Protein AF-A0A3B9FGE7-F1 (afdb_monomer)

Solvent-accessible surface area (backbone atoms only — not comparable to full-atom values): 11674 Å² total; per-residue (Å²): 132,83,57,72,72,81,61,50,63,87,68,82,35,48,79,39,71,56,46,48,34,24,81,49,20,36,53,52,44,25,17,34,20,48,25,34,35,32,38,52,44,72,65,43,44,22,53,40,30,53,60,41,53,86,89,55,48,76,44,82,42,51,53,24,30,76,46,88,52,50,73,89,33,44,78,41,37,34,35,32,38,56,80,54,32,46,57,72,50,68,58,93,41,35,37,40,34,20,14,23,21,36,24,41,55,52,21,54,50,29,22,75,71,22,25,28,85,44,44,46,31,56,66,43,78,39,8,43,33,45,29,58,59,30,21,38,65,41,94,93,47,38,39,59,81,30,40,61,34,40,33,27,27,37,66,63,27,45,83,44,73,41,35,36,77,78,22,55,52,42,92,70,29,43,65,52,62,88,61,52,47,58,52,32,37,31,33,52,40,38,82,44,57,40,66,61,39,49,50,56,35,50,52,43,49,50,53,47,56,77,75,42,86,74,100,62,66,50,40,71,78,92,66,81,83,132

Mean predicted aligned error: 3.3 Å

Nearest PDB structures (foldseek):
  1hsk-assembly1_A  TM=9.282E-01  e=1.459E-22  Staphylococcus aureus
  3tx1-assembly1_A  TM=9.219E-01  e=1.862E-22  Listeria monocytogenes
  4pyt-assembly1_A  TM=9.170E-01  e=4.440E-21  unidentified
  5jzx-assembly1_C  TM=8.650E-01  e=7.344E-16  Mycobacterium tuberculosis H37Rv
  5jzx-assembly2_D  TM=8.194E-01  e=8.297E-16  Mycobacterium tuberculosis H37Rv

Structure (mmCIF, N/CA/C/O backbone):
data_AF-A0A3B9FGE7-F1
#
_entry.id   AF-A0A3B9FGE7-F1
#
loop_
_atom_site.group_PDB
_atom_site.id
_atom_site.type_symbol
_atom_site.label_atom_id
_atom_site.label_alt_id
_atom_site.label_comp_id
_atom_site.label_asym_id
_atom_site.label_entity_id
_atom_site.label_seq_id
_atom_site.pdbx_PDB_ins_code
_atom_site.Cartn_x
_atom_site.Cartn_y
_atom_site.Cartn_z
_atom_site.occupancy
_atom_site.B_iso_or_equiv
_atom_site.auth_seq_id
_atom_site.auth_comp_id
_atom_site.auth_asym_id
_atom_site.auth_atom_id
_atom_site.pdbx_PDB_model_num
ATOM 1 N N . MET A 1 1 ? 26.522 -6.700 -21.118 1.00 54.22 1 MET A N 1
ATOM 2 C CA . MET A 1 1 ? 25.053 -6.560 -21.034 1.00 54.22 1 MET A CA 1
ATOM 3 C C . MET A 1 1 ? 24.778 -5.145 -20.574 1.00 54.22 1 MET A C 1
ATOM 5 O O . MET A 1 1 ? 25.430 -4.720 -19.630 1.00 54.22 1 MET A O 1
ATOM 9 N N . THR A 1 2 ? 23.917 -4.409 -21.272 1.00 62.09 2 THR A N 1
ATOM 10 C CA . THR A 1 2 ? 23.463 -3.080 -20.834 1.00 62.09 2 THR A CA 1
ATOM 11 C C . THR A 1 2 ? 22.755 -3.224 -19.489 1.00 62.09 2 THR A C 1
ATOM 13 O O . THR A 1 2 ? 21.977 -4.167 -19.329 1.00 62.09 2 THR A O 1
ATOM 16 N N . SER A 1 3 ? 23.050 -2.351 -18.523 1.00 84.94 3 SER A N 1
ATOM 17 C CA . SER A 1 3 ? 22.372 -2.384 -17.225 1.00 84.94 3 SER A CA 1
ATOM 18 C C . SER A 1 3 ? 20.884 -2.123 -17.441 1.00 84.94 3 SER A C 1
ATOM 20 O O . SER A 1 3 ? 20.522 -1.315 -18.299 1.00 84.94 3 SER A O 1
ATOM 22 N N . ILE A 1 4 ? 20.003 -2.769 -16.672 1.00 89.56 4 ILE A N 1
ATOM 23 C CA . ILE A 1 4 ? 18.571 -2.451 -16.733 1.00 89.56 4 ILE A CA 1
ATOM 24 C C . ILE A 1 4 ? 18.325 -0.963 -16.479 1.00 89.56 4 ILE A C 1
ATOM 26 O O . ILE A 1 4 ? 17.455 -0.376 -17.111 1.00 89.56 4 ILE A O 1
ATOM 30 N N . HIS A 1 5 ? 19.149 -0.354 -15.621 1.00 87.88 5 HIS A N 1
ATOM 31 C CA . HIS A 1 5 ? 19.094 1.057 -15.267 1.00 87.88 5 HIS A CA 1
ATOM 32 C C . HIS A 1 5 ? 19.201 1.969 -16.497 1.00 87.88 5 HIS A C 1
ATOM 34 O O . HIS A 1 5 ? 18.467 2.944 -16.591 1.00 87.88 5 HIS A O 1
ATOM 40 N N . ASP A 1 6 ? 20.037 1.619 -17.478 1.00 91.06 6 ASP A N 1
ATOM 41 C CA . ASP A 1 6 ? 20.239 2.427 -18.693 1.00 91.06 6 ASP A CA 1
ATOM 42 C C . ASP A 1 6 ? 19.033 2.366 -19.649 1.00 91.06 6 ASP A C 1
ATOM 44 O O . ASP A 1 6 ? 18.981 3.079 -20.649 1.00 91.06 6 ASP A O 1
ATOM 48 N N . ARG A 1 7 ? 18.077 1.469 -19.378 1.00 95.19 7 ARG A N 1
ATOM 49 C CA . ARG A 1 7 ? 16.852 1.269 -20.161 1.00 95.19 7 ARG A CA 1
ATOM 50 C C . ARG A 1 7 ? 15.621 1.887 -19.496 1.00 95.19 7 ARG A C 1
ATOM 52 O O . ARG A 1 7 ? 14.539 1.823 -20.080 1.00 95.19 7 ARG A O 1
ATOM 59 N N . LEU A 1 8 ? 15.752 2.382 -18.265 1.00 97.06 8 LEU A N 1
ATOM 60 C CA . LEU A 1 8 ? 14.647 2.979 -17.521 1.00 97.06 8 LEU A CA 1
ATOM 61 C C . LEU A 1 8 ? 14.445 4.439 -17.949 1.00 97.06 8 LEU A C 1
ATOM 63 O O . LEU A 1 8 ? 15.413 5.099 -18.324 1.00 97.06 8 LEU A O 1
ATOM 67 N N . PRO A 1 9 ? 13.199 4.940 -17.929 1.00 97.31 9 PRO A N 1
ATOM 68 C CA . PRO A 1 9 ? 12.929 6.342 -18.219 1.00 97.31 9 PRO A CA 1
ATOM 69 C C . PRO A 1 9 ? 13.455 7.247 -17.100 1.00 97.31 9 PRO A C 1
ATOM 71 O O . PRO A 1 9 ? 13.644 6.803 -15.967 1.00 97.31 9 PRO A O 1
ATOM 74 N N . ASP A 1 10 ? 13.620 8.532 -17.402 1.00 97.19 10 ASP A N 1
ATOM 75 C CA . ASP A 1 10 ? 13.838 9.542 -16.369 1.00 97.19 10 ASP A CA 1
ATOM 76 C C . ASP A 1 10 ? 12.608 9.642 -15.453 1.00 97.19 10 ASP A C 1
ATOM 78 O O . ASP A 1 10 ? 11.466 9.514 -15.902 1.00 97.19 10 ASP A O 1
ATOM 82 N N . VAL A 1 11 ? 12.845 9.883 -14.163 1.00 97.81 11 VAL A N 1
ATOM 83 C CA . VAL A 1 11 ? 11.802 9.988 -13.130 1.00 97.81 11 VAL A CA 1
ATOM 84 C C . VAL A 1 11 ? 12.065 11.173 -12.207 1.00 97.81 11 VAL A C 1
ATOM 86 O O . VAL A 1 11 ? 13.205 11.606 -12.037 1.00 97.81 11 VAL A O 1
ATOM 89 N N . ARG A 1 12 ? 11.006 11.691 -11.579 1.00 98.19 12 ARG A N 1
ATOM 90 C CA . ARG A 1 12 ? 11.089 12.728 -10.533 1.00 98.19 12 ARG A CA 1
ATOM 91 C C . ARG A 1 12 ? 11.406 12.140 -9.159 1.00 98.19 12 ARG A C 1
ATOM 93 O O . ARG A 1 12 ? 11.936 12.843 -8.300 1.00 98.19 12 ARG A O 1
ATOM 100 N N . GLY A 1 13 ? 11.044 10.879 -8.947 1.00 97.19 13 GLY A N 1
ATOM 101 C CA . GLY A 1 13 ? 11.434 10.073 -7.801 1.00 97.19 13 GLY A CA 1
ATOM 102 C C . GLY A 1 13 ? 12.903 9.656 -7.860 1.00 97.19 13 GLY A C 1
ATOM 103 O O . GLY A 1 13 ? 13.758 10.367 -8.384 1.00 97.19 13 GLY A O 1
ATOM 104 N N . SER A 1 14 ? 13.221 8.489 -7.306 1.00 97.50 14 SER A N 1
ATOM 105 C CA . SER A 1 14 ? 14.602 7.999 -7.273 1.00 97.50 14 SER A CA 1
ATOM 106 C C . SER A 1 14 ? 14.733 6.531 -7.646 1.00 97.50 14 SER A C 1
ATOM 108 O O . SER A 1 14 ? 13.887 5.701 -7.301 1.00 97.50 14 SER A O 1
ATOM 110 N N . TYR A 1 15 ? 15.849 6.213 -8.305 1.00 97.94 15 TYR A N 1
ATOM 111 C CA . TYR A 1 15 ? 16.330 4.850 -8.481 1.00 97.94 15 TYR A CA 1
ATOM 112 C C . TYR A 1 15 ? 17.473 4.545 -7.522 1.00 97.94 15 TYR A C 1
ATOM 114 O O . TYR A 1 15 ? 18.318 5.386 -7.222 1.00 97.94 15 TYR A O 1
ATOM 122 N N . THR A 1 16 ? 17.518 3.310 -7.044 1.00 96.94 16 THR A N 1
ATOM 123 C CA . THR A 1 16 ? 18.655 2.762 -6.305 1.00 96.94 16 THR A CA 1
ATOM 124 C C . THR A 1 16 ? 18.970 1.387 -6.871 1.00 96.94 16 THR A C 1
ATOM 126 O O . THR A 1 16 ? 18.131 0.491 -6.835 1.00 96.94 16 THR A O 1
ATOM 129 N N . ALA A 1 17 ? 20.166 1.222 -7.428 1.00 96.81 17 ALA A N 1
ATOM 130 C CA . ALA A 1 17 ? 20.604 -0.054 -7.981 1.00 96.81 17 ALA A CA 1
ATOM 131 C C . ALA A 1 17 ? 21.082 -1.001 -6.870 1.00 96.81 17 ALA A C 1
ATOM 133 O O . ALA A 1 17 ? 21.777 -0.571 -5.947 1.00 96.81 17 ALA A O 1
ATOM 134 N N . ASN A 1 18 ? 20.772 -2.292 -7.004 1.00 96.25 18 ASN A N 1
ATOM 135 C CA . ASN A 1 18 ? 21.254 -3.364 -6.125 1.00 96.25 18 ASN A CA 1
ATOM 136 C C . ASN A 1 18 ? 20.970 -3.150 -4.619 1.00 96.25 18 ASN A C 1
ATOM 138 O O . ASN A 1 18 ? 21.781 -3.555 -3.781 1.00 96.25 18 ASN A O 1
ATOM 142 N N . ASP A 1 19 ? 19.845 -2.523 -4.246 1.00 96.44 19 ASP A N 1
ATOM 143 C CA . ASP A 1 19 ? 19.509 -2.313 -2.827 1.00 96.44 19 ASP A CA 1
ATOM 144 C C . ASP A 1 19 ? 19.037 -3.636 -2.186 1.00 96.44 19 ASP A C 1
ATOM 146 O O . ASP A 1 19 ? 18.112 -4.269 -2.708 1.00 96.44 19 ASP A O 1
ATOM 150 N N . PRO A 1 20 ? 19.641 -4.108 -1.077 1.00 97.56 20 PRO A N 1
ATOM 151 C CA . PRO A 1 20 ? 19.252 -5.375 -0.464 1.00 97.56 20 PRO A CA 1
ATOM 152 C C . PRO A 1 20 ? 17.813 -5.356 0.058 1.00 97.56 20 PRO A C 1
ATOM 154 O O . PRO A 1 20 ? 17.477 -4.582 0.960 1.00 97.56 20 PRO A O 1
ATOM 157 N N . MET A 1 21 ? 16.983 -6.296 -0.404 1.00 97.81 21 MET A N 1
ATOM 158 C CA . MET A 1 21 ? 15.601 -6.447 0.064 1.00 97.81 21 MET A CA 1
ATOM 159 C C . MET A 1 21 ? 15.514 -6.750 1.563 1.00 97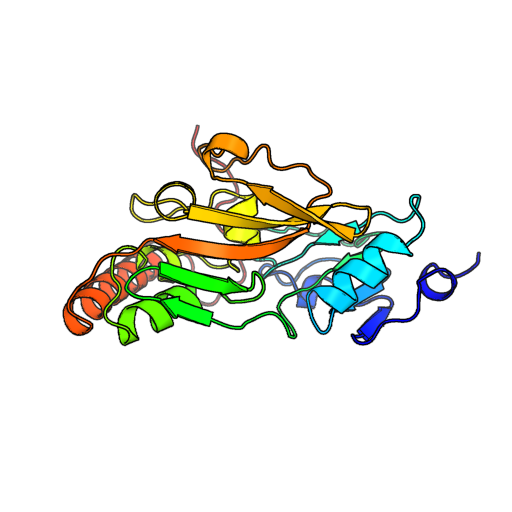.81 21 MET A C 1
ATOM 161 O O . MET A 1 21 ? 14.503 -6.427 2.182 1.00 97.81 21 MET A O 1
ATOM 165 N N . ALA A 1 22 ? 16.585 -7.247 2.190 1.00 97.06 22 ALA A N 1
ATOM 166 C CA . ALA A 1 22 ? 16.718 -7.333 3.646 1.00 97.06 22 ALA A CA 1
ATOM 167 C C . ALA A 1 22 ? 16.463 -6.003 4.392 1.00 97.06 22 ALA A C 1
ATOM 169 O O . ALA A 1 22 ? 16.094 -6.016 5.564 1.00 97.06 22 ALA A O 1
ATOM 170 N N . ARG A 1 23 ? 16.623 -4.842 3.743 1.00 95.62 23 ARG A N 1
ATOM 171 C CA . ARG A 1 23 ? 16.295 -3.518 4.312 1.00 95.62 23 ARG A CA 1
ATOM 172 C C . ARG A 1 23 ? 14.819 -3.143 4.172 1.00 95.62 23 ARG A C 1
ATOM 174 O O . ARG A 1 23 ? 14.392 -2.107 4.682 1.00 95.62 23 ARG A O 1
ATOM 181 N N . HIS A 1 24 ? 14.053 -3.927 3.425 1.00 95.19 24 HIS A N 1
ATOM 182 C CA . HIS A 1 24 ? 12.672 -3.632 3.046 1.00 95.19 24 HIS A CA 1
ATOM 183 C C . HIS A 1 24 ? 11.696 -4.745 3.413 1.00 95.19 24 HIS A C 1
ATOM 185 O O . HIS A 1 24 ? 10.500 -4.577 3.208 1.00 95.19 24 HIS A O 1
ATOM 191 N N . THR A 1 25 ? 12.179 -5.862 3.955 1.00 95.31 25 THR A N 1
ATOM 192 C CA . THR A 1 25 ? 11.356 -6.952 4.475 1.00 95.31 25 THR A CA 1
ATOM 193 C C . THR A 1 25 ? 11.406 -6.978 5.994 1.00 95.31 25 THR A C 1
ATOM 195 O O . THR A 1 25 ? 12.424 -6.671 6.616 1.00 95.31 25 THR A O 1
ATOM 198 N N . TRP A 1 26 ? 10.309 -7.393 6.620 1.00 92.88 26 TRP A N 1
ATOM 199 C CA . TRP A 1 26 ? 10.254 -7.512 8.077 1.00 92.88 26 TRP A CA 1
ATOM 200 C C . TRP A 1 26 ? 11.135 -8.630 8.615 1.00 92.88 26 TRP A C 1
ATOM 202 O O . TRP A 1 26 ? 11.715 -8.476 9.687 1.00 92.88 26 TRP A O 1
ATOM 212 N N . PHE A 1 27 ? 11.288 -9.722 7.861 1.00 92.94 27 PHE A N 1
ATOM 213 C CA . PHE A 1 27 ? 12.247 -10.777 8.185 1.00 92.94 27 PHE A CA 1
ATOM 214 C C . PHE A 1 27 ? 13.689 -10.259 8.226 1.00 92.94 27 PHE A C 1
ATOM 216 O O . PHE A 1 27 ? 14.527 -10.832 8.919 1.00 92.94 27 PHE A O 1
ATOM 223 N N . GLY A 1 28 ? 13.986 -9.156 7.536 1.00 94.50 28 GLY A N 1
ATOM 224 C CA . GLY A 1 28 ? 15.335 -8.617 7.466 1.00 94.50 28 GLY A CA 1
ATOM 225 C C . GLY A 1 28 ? 16.275 -9.490 6.641 1.00 94.50 28 GLY A C 1
ATOM 226 O O . GLY A 1 28 ? 17.464 -9.550 6.943 1.00 94.50 28 GLY A O 1
ATOM 227 N N . VAL A 1 29 ? 15.721 -10.190 5.648 1.00 95.06 29 VAL A N 1
ATOM 228 C CA . VAL A 1 29 ? 16.422 -11.090 4.723 1.00 95.06 29 VAL A CA 1
ATOM 229 C C . VAL A 1 29 ? 16.016 -10.782 3.282 1.00 95.06 29 VAL A C 1
ATOM 231 O O . VAL A 1 29 ? 14.971 -10.166 3.038 1.00 95.06 29 VAL A O 1
ATOM 234 N N . GLY A 1 30 ? 16.832 -11.225 2.331 1.00 97.31 30 GLY A N 1
ATOM 235 C CA . GLY A 1 30 ? 16.592 -11.045 0.904 1.00 97.31 30 GLY A CA 1
ATOM 236 C C . GLY A 1 30 ? 17.747 -10.365 0.190 1.00 97.31 30 GLY A C 1
ATOM 237 O O . GLY A 1 30 ? 18.301 -9.378 0.683 1.00 97.31 30 GLY A O 1
ATOM 238 N N . GLY A 1 31 ? 18.067 -10.902 -0.987 1.00 98.00 31 GLY A N 1
ATOM 239 C CA . GLY A 1 31 ? 19.095 -10.391 -1.886 1.00 98.00 31 GLY A CA 1
ATOM 240 C C . GLY A 1 31 ? 18.753 -9.039 -2.519 1.00 98.00 31 GLY A C 1
ATOM 241 O O . GLY A 1 31 ? 17.766 -8.402 -2.143 1.00 98.00 31 GLY A O 1
ATOM 242 N N . PRO A 1 32 ? 19.558 -8.578 -3.487 1.00 97.94 32 PRO A N 1
ATOM 243 C CA . PRO A 1 32 ? 19.391 -7.262 -4.095 1.00 97.94 32 PRO A CA 1
ATOM 244 C C . PRO A 1 32 ? 18.101 -7.161 -4.922 1.00 97.94 32 PRO A C 1
ATOM 246 O O . PRO A 1 32 ? 17.781 -8.052 -5.705 1.00 97.94 32 PRO A O 1
ATOM 249 N N . ALA A 1 33 ? 17.377 -6.053 -4.792 1.00 97.69 33 ALA A N 1
ATOM 250 C CA . ALA A 1 33 ? 16.530 -5.573 -5.876 1.00 97.69 33 ALA A CA 1
ATOM 251 C C . ALA A 1 33 ? 17.447 -5.031 -6.975 1.00 97.69 33 ALA A C 1
ATOM 253 O O . ALA A 1 33 ? 18.293 -4.184 -6.689 1.00 97.69 33 ALA A O 1
ATOM 254 N N . GLU A 1 34 ? 17.297 -5.509 -8.210 1.00 97.31 34 GLU A N 1
ATOM 255 C CA . GLU A 1 34 ? 18.139 -5.065 -9.328 1.00 97.31 34 GLU A CA 1
ATOM 256 C C . GLU A 1 34 ? 18.054 -3.538 -9.495 1.00 97.31 34 GLU A C 1
ATOM 258 O O . GLU A 1 34 ? 19.079 -2.851 -9.471 1.00 97.31 34 GLU A O 1
ATOM 263 N N . VAL A 1 35 ? 16.830 -2.997 -9.507 1.00 98.00 35 VAL A N 1
ATOM 264 C CA . VAL A 1 35 ? 16.552 -1.575 -9.272 1.00 98.00 35 VAL A CA 1
ATOM 265 C C . VAL A 1 35 ? 15.390 -1.422 -8.296 1.00 98.00 35 VAL A C 1
ATOM 267 O O . VAL A 1 35 ? 14.330 -2.017 -8.468 1.00 98.00 35 VAL A O 1
ATOM 270 N N . LEU A 1 36 ? 15.561 -0.574 -7.287 1.00 97.88 36 LEU A N 1
ATOM 271 C CA . LEU A 1 36 ? 14.479 -0.055 -6.460 1.00 97.88 36 LEU A CA 1
ATOM 272 C C . LEU A 1 36 ? 14.060 1.319 -6.992 1.00 97.88 36 LEU A C 1
ATOM 274 O O . LEU A 1 36 ? 14.890 2.219 -7.085 1.00 97.88 36 LEU A O 1
ATOM 278 N N . PHE A 1 37 ? 12.779 1.494 -7.296 1.00 98.44 37 PHE A N 1
ATOM 279 C CA . PHE A 1 37 ? 12.165 2.761 -7.681 1.00 98.44 37 PHE A CA 1
ATOM 280 C C . PHE A 1 37 ? 11.270 3.287 -6.557 1.00 98.44 37 PHE A C 1
ATOM 282 O O . PHE A 1 37 ? 10.347 2.599 -6.117 1.00 98.44 37 PHE A O 1
ATOM 289 N N . SER A 1 38 ? 11.516 4.515 -6.104 1.00 98.00 38 SER A N 1
ATOM 290 C CA . SER A 1 38 ? 10.619 5.250 -5.206 1.00 98.00 38 SER A CA 1
ATOM 291 C C . SER A 1 38 ? 9.982 6.420 -5.963 1.00 98.00 38 SER A C 1
ATOM 293 O O . SER A 1 38 ? 10.643 7.452 -6.089 1.00 98.00 38 SER A O 1
ATOM 295 N N . PRO A 1 39 ? 8.737 6.291 -6.467 1.00 98.31 39 PRO A N 1
ATOM 296 C CA . PRO A 1 39 ? 8.061 7.389 -7.153 1.00 98.31 39 PRO A CA 1
ATOM 297 C C . PRO A 1 39 ? 7.793 8.553 -6.197 1.00 98.31 39 PRO A C 1
ATOM 299 O O . PRO A 1 39 ? 7.481 8.341 -5.019 1.00 98.31 39 PRO A O 1
ATOM 302 N N . LEU A 1 40 ? 7.881 9.778 -6.712 1.00 98.12 40 LEU A N 1
ATOM 303 C CA . LEU A 1 40 ? 7.561 10.987 -5.952 1.00 98.12 40 LEU A CA 1
ATOM 304 C C . LEU A 1 40 ? 6.053 11.105 -5.686 1.00 98.12 40 LEU A C 1
ATOM 306 O O . LEU A 1 40 ? 5.644 11.501 -4.597 1.00 98.12 40 LEU A O 1
ATOM 310 N N . ASP A 1 41 ? 5.235 10.760 -6.679 1.00 98.38 41 ASP A N 1
ATOM 311 C CA . ASP A 1 41 ? 3.776 10.829 -6.629 1.00 98.38 41 ASP A CA 1
ATOM 312 C C . ASP A 1 41 ? 3.130 9.889 -7.671 1.00 98.38 41 ASP A C 1
ATOM 314 O O . ASP A 1 41 ? 3.808 9.154 -8.393 1.00 98.38 41 ASP A O 1
ATOM 318 N N . THR A 1 42 ? 1.794 9.905 -7.753 1.00 98.31 42 THR A N 1
ATOM 319 C CA . THR A 1 42 ? 1.034 9.073 -8.705 1.00 98.31 42 THR A CA 1
ATOM 320 C C . THR A 1 42 ? 1.348 9.404 -10.169 1.00 98.31 42 THR A C 1
ATOM 322 O O . THR A 1 42 ? 1.342 8.500 -11.001 1.00 98.31 42 THR A O 1
ATOM 325 N N . ALA A 1 43 ? 1.622 10.668 -10.503 1.00 98.50 43 ALA A N 1
ATOM 326 C CA . ALA A 1 43 ? 1.921 11.059 -11.878 1.00 98.50 43 ALA A CA 1
ATOM 327 C C . ALA A 1 43 ? 3.312 10.564 -12.303 1.00 98.50 43 ALA A C 1
ATOM 329 O O . ALA A 1 43 ? 3.454 10.026 -13.394 1.00 98.50 43 ALA A O 1
ATOM 330 N N . ASP A 1 44 ? 4.302 10.646 -11.412 1.00 98.62 44 ASP A N 1
ATOM 331 C CA . ASP A 1 44 ? 5.648 10.098 -11.624 1.00 98.62 44 ASP A CA 1
ATOM 332 C C . ASP A 1 44 ? 5.601 8.578 -11.847 1.00 98.62 44 ASP A C 1
ATOM 334 O O . ASP A 1 44 ? 6.210 8.042 -12.772 1.00 98.62 44 ASP A O 1
ATOM 338 N N . LEU A 1 45 ? 4.790 7.872 -11.051 1.00 98.69 45 LEU A N 1
ATOM 339 C CA . LEU A 1 45 ? 4.553 6.446 -11.253 1.00 98.69 45 LEU A CA 1
ATOM 340 C C . LEU A 1 45 ? 3.874 6.152 -12.602 1.00 98.69 45 LEU A C 1
ATOM 342 O O . LEU A 1 45 ? 4.254 5.195 -13.272 1.00 98.69 45 LEU A O 1
ATOM 346 N N . ALA A 1 46 ? 2.881 6.943 -13.011 1.00 98.69 46 ALA A N 1
ATOM 347 C CA . ALA A 1 46 ? 2.183 6.753 -14.283 1.00 98.69 46 ALA A CA 1
ATOM 348 C C . ALA A 1 46 ? 3.111 6.959 -15.488 1.00 98.69 46 ALA A C 1
ATOM 350 O O . ALA A 1 46 ? 3.130 6.123 -16.393 1.00 98.69 46 ALA A O 1
ATOM 351 N N . GLU A 1 47 ? 3.915 8.025 -15.471 1.00 98.69 47 GLU A N 1
ATOM 352 C CA . GLU A 1 47 ? 4.923 8.323 -16.494 1.00 9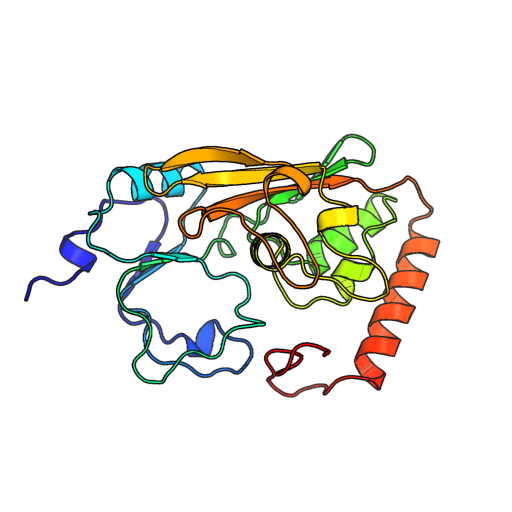8.69 47 GLU A CA 1
ATOM 353 C C . GLU A 1 47 ? 5.959 7.197 -16.589 1.00 98.69 47 GLU A C 1
ATOM 355 O O . GLU A 1 47 ? 6.211 6.677 -17.681 1.00 98.69 47 GLU A O 1
ATOM 360 N N . PHE A 1 48 ? 6.471 6.732 -15.443 1.00 98.69 48 PHE A N 1
ATOM 361 C CA . PHE A 1 48 ? 7.356 5.572 -15.381 1.00 98.69 48 PHE A CA 1
ATOM 362 C C . PHE A 1 48 ? 6.717 4.328 -16.008 1.00 98.69 48 PHE A C 1
ATOM 364 O O . PHE A 1 48 ? 7.328 3.681 -16.855 1.00 98.69 48 PHE A O 1
ATOM 371 N N . LEU A 1 49 ? 5.490 3.974 -15.616 1.00 98.62 49 LEU A N 1
ATOM 372 C CA . LEU A 1 49 ? 4.816 2.765 -16.101 1.00 98.62 49 LEU A CA 1
ATOM 373 C C . LEU A 1 49 ? 4.553 2.815 -17.608 1.00 98.62 49 LEU A C 1
ATOM 375 O O . LEU A 1 49 ? 4.730 1.802 -18.289 1.00 98.62 49 LEU A O 1
ATOM 379 N N . ALA A 1 50 ? 4.169 3.983 -18.127 1.00 98.38 50 ALA A N 1
ATOM 380 C CA . ALA A 1 50 ? 3.919 4.196 -19.547 1.00 98.38 50 ALA A CA 1
ATOM 381 C C . ALA A 1 50 ? 5.192 4.038 -20.395 1.00 98.38 50 ALA A C 1
ATOM 383 O O . ALA A 1 50 ? 5.131 3.455 -21.480 1.00 98.38 50 ALA A O 1
ATOM 384 N N . ALA A 1 51 ? 6.334 4.522 -19.896 1.00 98.19 51 ALA A N 1
ATOM 385 C CA . ALA A 1 51 ? 7.607 4.507 -20.613 1.00 98.19 51 ALA A CA 1
ATOM 386 C C . ALA A 1 51 ? 8.476 3.263 -20.336 1.00 98.19 51 ALA A C 1
ATOM 388 O O . ALA A 1 51 ? 9.348 2.932 -21.138 1.00 98.19 51 ALA A O 1
ATOM 389 N N . CYS A 1 52 ? 8.249 2.546 -19.231 1.00 98.12 52 CYS A N 1
ATOM 390 C CA . CYS A 1 52 ? 9.065 1.398 -18.839 1.00 98.12 52 CYS A CA 1
ATOM 391 C C . CYS A 1 52 ? 8.900 0.217 -1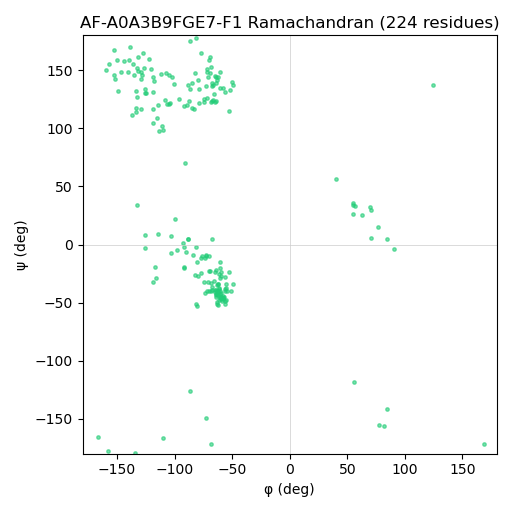9.824 1.00 98.12 52 CYS A C 1
ATOM 393 O O . CYS A 1 52 ? 7.774 -0.284 -19.979 1.00 98.12 52 CYS A O 1
ATOM 395 N N . PRO A 1 53 ? 9.999 -0.294 -20.427 1.00 97.31 53 PRO A N 1
ATOM 396 C CA . PRO A 1 53 ? 9.979 -1.431 -21.350 1.00 97.31 53 PRO A CA 1
ATOM 397 C C . PRO A 1 53 ? 9.194 -2.632 -20.820 1.00 97.31 53 PRO A C 1
ATOM 399 O O . PRO A 1 53 ? 9.307 -2.994 -19.651 1.00 97.31 53 PRO A O 1
ATOM 402 N N . ARG A 1 54 ? 8.390 -3.270 -21.677 1.00 95.81 54 ARG A N 1
ATOM 403 C CA . ARG A 1 54 ? 7.444 -4.325 -21.265 1.00 95.81 54 ARG A CA 1
ATOM 404 C C . ARG A 1 54 ? 8.105 -5.630 -20.830 1.00 95.81 54 ARG A C 1
ATOM 406 O O . ARG A 1 54 ? 7.490 -6.381 -20.083 1.00 95.81 54 ARG A O 1
ATOM 413 N N . ASP A 1 55 ? 9.329 -5.885 -21.274 1.00 96.31 55 ASP A N 1
ATOM 414 C CA . ASP A 1 55 ? 10.128 -7.045 -20.876 1.00 96.31 55 ASP A CA 1
ATOM 415 C C . ASP A 1 55 ? 10.759 -6.889 -19.483 1.00 96.31 55 ASP A C 1
ATOM 417 O O . ASP A 1 55 ? 11.253 -7.867 -18.930 1.00 96.31 55 ASP A O 1
ATOM 421 N N . ILE A 1 56 ? 10.723 -5.685 -18.899 1.00 97.25 56 ILE A N 1
ATOM 422 C CA . ILE A 1 56 ? 11.196 -5.442 -17.538 1.00 97.25 56 ILE A CA 1
ATOM 423 C C . ILE A 1 56 ? 10.083 -5.811 -16.541 1.00 97.25 56 ILE A C 1
ATOM 425 O O . ILE A 1 56 ? 9.019 -5.169 -16.548 1.00 97.25 56 ILE A O 1
ATOM 429 N N . PRO A 1 57 ? 10.304 -6.822 -15.675 1.00 97.00 57 PRO A N 1
ATOM 430 C CA . PRO A 1 57 ? 9.339 -7.194 -14.655 1.00 97.00 57 PRO A CA 1
ATOM 431 C C . PRO A 1 57 ? 9.275 -6.123 -13.565 1.00 97.00 57 PRO A C 1
ATOM 433 O O . PRO A 1 57 ? 10.284 -5.517 -13.201 1.00 97.00 57 PRO A O 1
ATOM 436 N N . LEU A 1 58 ? 8.069 -5.899 -13.046 1.00 97.94 58 LEU A N 1
ATOM 437 C CA . LEU A 1 58 ? 7.804 -4.935 -11.983 1.00 97.94 58 LEU A CA 1
ATOM 438 C C . LEU A 1 58 ? 7.263 -5.656 -10.752 1.00 97.94 58 LEU A C 1
ATOM 440 O O . LEU A 1 58 ? 6.438 -6.563 -10.872 1.00 97.94 58 LEU A O 1
ATOM 444 N N . PHE A 1 59 ? 7.686 -5.221 -9.570 1.00 96.88 59 PHE A N 1
ATOM 445 C CA . PHE A 1 59 ? 7.215 -5.767 -8.302 1.00 96.88 59 PHE A CA 1
ATOM 446 C C . PHE A 1 59 ? 6.946 -4.650 -7.292 1.00 96.88 59 PHE A C 1
ATOM 448 O O . PHE A 1 59 ? 7.870 -4.003 -6.809 1.00 96.88 59 PHE A O 1
ATOM 455 N N . ALA A 1 60 ? 5.682 -4.410 -6.946 1.00 96.38 60 ALA A N 1
ATOM 456 C CA . ALA A 1 60 ? 5.338 -3.416 -5.932 1.00 96.38 60 ALA A CA 1
ATOM 457 C C . ALA A 1 60 ? 5.555 -3.967 -4.513 1.00 96.38 60 ALA A C 1
ATOM 459 O O . ALA A 1 60 ? 5.102 -5.065 -4.186 1.00 96.38 60 ALA A O 1
ATOM 460 N N . VAL A 1 61 ? 6.199 -3.181 -3.647 1.00 95.56 61 VAL A N 1
ATOM 461 C CA . VAL A 1 61 ? 6.426 -3.516 -2.238 1.00 95.56 61 VAL A CA 1
ATOM 462 C C . VAL A 1 61 ? 5.887 -2.425 -1.311 1.00 95.56 61 VAL A C 1
ATOM 464 O O . VAL A 1 61 ? 6.162 -1.235 -1.471 1.00 95.56 61 VAL A O 1
ATOM 467 N N . GLY A 1 62 ? 5.104 -2.854 -0.318 1.00 95.19 62 GLY A N 1
ATOM 468 C CA . GLY A 1 62 ? 4.681 -2.027 0.813 1.00 95.19 62 GLY A CA 1
ATOM 469 C C . GLY A 1 62 ? 5.710 -2.068 1.945 1.00 95.19 62 GLY A C 1
ATOM 470 O O . GLY A 1 62 ? 6.901 -1.852 1.736 1.00 95.19 62 GLY A O 1
ATOM 471 N N . ALA A 1 63 ? 5.263 -2.414 3.154 1.00 94.50 63 ALA A N 1
ATOM 472 C CA . ALA A 1 63 ? 6.147 -2.566 4.317 1.00 94.50 63 ALA A CA 1
ATOM 473 C C . ALA A 1 63 ? 7.038 -3.826 4.276 1.00 94.50 63 ALA A C 1
ATOM 475 O O . ALA A 1 63 ? 7.880 -3.991 5.152 1.00 94.50 63 ALA A O 1
ATOM 476 N N . GLY A 1 64 ? 6.809 -4.746 3.328 1.00 94.94 64 GLY A N 1
ATOM 477 C CA . GLY A 1 64 ? 7.493 -6.044 3.258 1.00 94.94 64 GLY A CA 1
ATOM 478 C C . GLY A 1 64 ? 7.228 -6.958 4.459 1.00 94.94 64 GLY A C 1
ATOM 479 O O . GLY A 1 64 ? 8.048 -7.816 4.783 1.00 94.94 64 GLY A O 1
ATOM 480 N N . SER A 1 65 ? 6.086 -6.773 5.124 1.00 94.00 65 SER A N 1
ATOM 481 C CA . SER A 1 65 ? 5.654 -7.534 6.300 1.00 94.00 65 SER A CA 1
ATOM 482 C C . SER A 1 65 ? 5.137 -8.935 5.993 1.00 94.00 65 SER A C 1
ATOM 484 O O . SER A 1 65 ? 4.958 -9.710 6.920 1.00 94.00 65 SER A O 1
ATOM 486 N N . ASN A 1 66 ? 4.930 -9.264 4.716 1.00 94.44 66 ASN A N 1
ATOM 487 C CA . ASN A 1 66 ? 4.459 -10.570 4.250 1.00 94.44 66 ASN A CA 1
ATOM 488 C C . ASN A 1 66 ? 5.305 -11.091 3.069 1.00 94.44 66 ASN A C 1
ATOM 490 O O . ASN A 1 66 ? 4.783 -11.686 2.131 1.00 94.44 66 ASN A O 1
ATOM 494 N N . LEU A 1 67 ? 6.609 -10.784 3.056 1.00 94.75 67 LEU A N 1
ATOM 495 C CA . LEU A 1 67 ? 7.531 -11.184 1.988 1.00 94.75 67 LEU A CA 1
ATOM 496 C C . LEU A 1 67 ? 8.737 -11.935 2.548 1.00 94.75 67 LEU A C 1
ATOM 498 O O . LEU A 1 67 ? 9.419 -11.434 3.441 1.00 94.75 67 LEU A O 1
ATOM 502 N N . LEU A 1 68 ? 9.042 -13.087 1.950 1.00 95.62 68 LEU A N 1
ATOM 503 C CA . LEU A 1 68 ? 10.299 -13.811 2.125 1.00 95.62 68 LEU A CA 1
ATOM 504 C C . LEU A 1 68 ? 11.062 -13.786 0.797 1.00 95.62 68 LEU A C 1
ATOM 506 O O . LEU A 1 68 ? 10.774 -14.555 -0.119 1.00 95.62 68 LEU A O 1
ATOM 510 N N . VAL A 1 69 ? 12.007 -12.856 0.678 1.00 96.81 69 VAL A N 1
ATOM 511 C CA . VAL A 1 69 ? 12.804 -12.681 -0.542 1.00 96.81 69 VAL A CA 1
ATOM 512 C C . VAL A 1 69 ? 14.017 -13.610 -0.487 1.00 96.81 69 VAL A C 1
ATOM 514 O O . VAL A 1 69 ? 14.686 -13.696 0.540 1.00 96.81 69 VAL A O 1
ATOM 517 N N . ARG A 1 70 ? 14.294 -14.313 -1.591 1.00 97.25 70 ARG A N 1
ATOM 518 C CA . ARG A 1 70 ? 15.453 -15.214 -1.714 1.00 97.25 70 ARG A CA 1
ATOM 519 C C . ARG A 1 70 ? 16.764 -14.421 -1.766 1.00 97.25 70 ARG A C 1
ATOM 521 O O . ARG A 1 70 ? 16.774 -13.265 -2.185 1.00 97.25 70 ARG A O 1
ATOM 528 N N . ASP A 1 71 ? 17.884 -15.062 -1.442 1.00 97.62 71 ASP A N 1
ATOM 529 C CA . ASP A 1 71 ? 19.218 -14.432 -1.487 1.00 97.62 71 ASP A CA 1
ATOM 530 C C . ASP A 1 71 ? 19.652 -14.017 -2.902 1.00 97.62 71 ASP A C 1
ATOM 532 O O . ASP A 1 71 ? 20.459 -13.106 -3.060 1.00 97.62 71 ASP A O 1
ATOM 536 N N . GLY A 1 72 ? 19.064 -14.629 -3.936 1.00 97.12 72 GLY A N 1
ATOM 537 C CA . GLY A 1 72 ? 19.236 -14.211 -5.332 1.00 97.12 72 GLY A CA 1
ATOM 538 C C . GLY A 1 72 ? 18.560 -12.878 -5.681 1.00 97.12 72 GLY A C 1
ATOM 539 O O . GLY A 1 72 ? 18.809 -12.346 -6.757 1.00 97.12 72 GLY A O 1
ATOM 540 N N . GLY A 1 73 ? 17.731 -12.329 -4.787 1.00 97.19 73 GLY A N 1
ATOM 541 C CA . GLY A 1 73 ? 17.121 -11.016 -4.960 1.00 97.19 73 GLY A CA 1
ATOM 542 C C . GLY A 1 73 ? 15.876 -10.998 -5.845 1.00 97.19 73 GLY A C 1
ATOM 543 O O . GLY A 1 73 ? 15.161 -11.997 -5.967 1.00 97.19 73 GLY A O 1
ATOM 544 N N . VAL A 1 74 ? 15.593 -9.825 -6.413 1.00 97.75 74 VAL A N 1
ATOM 545 C CA . VAL A 1 74 ? 14.437 -9.556 -7.278 1.00 97.75 74 VAL A CA 1
ATOM 546 C C . VAL A 1 74 ? 14.927 -8.897 -8.564 1.00 97.75 74 VAL A C 1
ATOM 548 O O . VAL A 1 74 ? 15.472 -7.796 -8.526 1.00 97.75 74 VAL A O 1
ATOM 551 N N . SER A 1 75 ? 14.726 -9.574 -9.695 1.00 96.62 75 SER A N 1
ATOM 552 C CA . SER A 1 75 ? 15.034 -9.041 -11.027 1.00 96.62 75 SER A CA 1
ATOM 553 C C . SER A 1 75 ? 14.039 -7.957 -11.441 1.00 96.62 75 SER A C 1
ATOM 555 O O . SER A 1 75 ? 12.866 -8.012 -11.063 1.00 96.62 75 SER A O 1
ATOM 557 N N . GLY A 1 76 ? 14.476 -7.016 -12.274 1.00 97.38 76 GLY A N 1
ATOM 558 C CA . GLY A 1 76 ? 13.633 -5.924 -12.754 1.00 97.38 76 GLY A CA 1
ATOM 559 C C . GLY A 1 76 ? 13.573 -4.732 -11.802 1.00 97.38 76 GLY A C 1
ATOM 560 O O . GLY A 1 76 ? 14.573 -4.342 -11.200 1.00 97.38 76 GLY A O 1
ATOM 561 N N . VAL A 1 77 ? 12.388 -4.131 -11.682 1.00 98.38 77 VAL A N 1
ATOM 562 C CA . VAL A 1 77 ? 12.173 -2.941 -10.849 1.00 98.38 77 VAL A CA 1
ATOM 563 C C . VAL A 1 77 ? 11.236 -3.252 -9.687 1.00 98.38 77 VAL A C 1
ATOM 565 O O . VAL A 1 77 ? 10.065 -3.588 -9.873 1.00 98.38 77 VAL A O 1
ATOM 568 N N . VAL A 1 78 ? 11.737 -3.073 -8.468 1.00 98.31 78 VAL A N 1
ATOM 569 C CA . VAL A 1 78 ? 10.935 -3.072 -7.245 1.00 98.31 78 VAL A CA 1
ATOM 570 C C . VAL A 1 78 ? 10.410 -1.660 -7.000 1.00 98.31 78 VAL A C 1
ATOM 572 O O . VAL A 1 78 ? 11.189 -0.724 -6.885 1.00 98.31 78 VAL A O 1
ATOM 575 N N . ILE A 1 79 ? 9.095 -1.490 -6.891 1.00 98.31 79 ILE A N 1
ATOM 576 C CA . ILE A 1 79 ? 8.442 -0.182 -6.750 1.00 98.31 79 ILE A CA 1
ATOM 577 C C . ILE A 1 79 ? 7.999 0.007 -5.302 1.00 98.31 79 ILE A C 1
ATOM 579 O O . ILE A 1 79 ? 7.195 -0.772 -4.786 1.00 98.31 79 ILE A O 1
ATOM 583 N N . LYS A 1 80 ? 8.498 1.053 -4.642 1.00 96.69 80 LYS A N 1
ATOM 584 C CA . LYS A 1 80 ? 8.255 1.336 -3.225 1.00 96.69 80 LYS A CA 1
ATOM 585 C C . LYS A 1 80 ? 7.541 2.670 -3.035 1.00 96.69 80 LYS A C 1
ATOM 587 O O . LYS A 1 80 ? 8.139 3.739 -3.082 1.00 96.69 80 LYS A O 1
ATOM 592 N N . LEU A 1 81 ? 6.251 2.590 -2.728 1.00 92.62 81 LEU A N 1
ATOM 593 C CA . LEU A 1 81 ? 5.363 3.754 -2.599 1.00 92.62 81 LEU A CA 1
ATOM 594 C C . LEU A 1 81 ? 5.522 4.470 -1.245 1.00 92.62 81 LEU A C 1
ATOM 596 O O . LEU A 1 81 ? 5.321 5.677 -1.131 1.00 92.62 81 LEU A O 1
ATOM 600 N N . GLY A 1 82 ? 5.938 3.732 -0.209 1.00 87.31 82 GLY A N 1
ATOM 601 C CA . GLY A 1 82 ? 6.032 4.204 1.177 1.00 87.31 82 GLY A CA 1
ATOM 602 C C . GLY A 1 82 ? 7.095 5.274 1.454 1.00 87.31 82 GLY A C 1
ATOM 603 O O . GLY A 1 82 ? 7.287 5.634 2.616 1.00 87.31 82 GLY A O 1
ATOM 604 N N . THR A 1 83 ? 7.804 5.785 0.445 1.00 90.19 83 THR A N 1
ATOM 605 C CA . THR A 1 83 ? 8.743 6.907 0.607 1.00 90.19 83 THR A CA 1
ATOM 606 C C . THR A 1 83 ? 7.998 8.243 0.605 1.00 90.19 83 THR A C 1
ATOM 608 O O . THR A 1 83 ? 8.126 8.993 1.577 1.00 90.19 83 THR A O 1
ATOM 611 N N . HIS A 1 84 ? 7.151 8.487 -0.401 1.00 94.31 84 HIS A N 1
ATOM 612 C CA . HIS A 1 84 ? 6.470 9.772 -0.613 1.00 94.31 84 HIS A CA 1
ATOM 613 C C . HIS A 1 84 ? 4.937 9.683 -0.552 1.00 94.31 84 HIS A C 1
ATOM 615 O O . HIS A 1 84 ? 4.301 10.608 -0.057 1.00 94.31 84 HIS A O 1
ATOM 621 N N . MET A 1 85 ? 4.345 8.558 -0.961 1.00 97.75 85 MET A N 1
ATOM 622 C CA . MET A 1 85 ?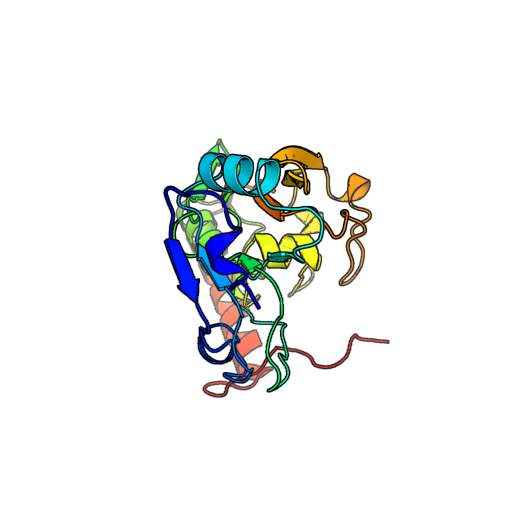 2.895 8.419 -1.141 1.00 97.75 85 MET A CA 1
ATOM 623 C C . MET A 1 85 ? 2.216 7.922 0.147 1.00 97.75 85 MET A C 1
ATOM 625 O O . MET A 1 85 ? 1.826 6.757 0.258 1.00 97.75 85 MET A O 1
ATOM 629 N N . LYS A 1 86 ? 2.164 8.786 1.168 1.00 98.25 86 LYS A N 1
ATOM 630 C CA . LYS A 1 86 ? 1.696 8.486 2.538 1.00 98.25 86 LYS A CA 1
ATOM 631 C C . LYS A 1 86 ? 0.585 9.411 3.048 1.00 98.25 86 LYS A C 1
ATOM 633 O O . LYS A 1 86 ? 0.272 9.375 4.238 1.00 98.25 86 LYS A O 1
ATOM 638 N N . ALA A 1 87 ? 0.018 10.269 2.207 1.00 98.50 87 ALA A N 1
ATOM 639 C CA . ALA A 1 87 ? -1.004 11.219 2.620 1.00 98.50 87 ALA A CA 1
ATOM 640 C C . ALA A 1 87 ? -2.276 10.508 3.111 1.00 98.50 87 ALA A C 1
ATOM 642 O O . ALA A 1 87 ? -2.715 9.506 2.546 1.00 98.50 87 ALA A O 1
ATOM 643 N N . ILE A 1 88 ? -2.880 11.061 4.165 1.00 98.81 88 ILE A N 1
ATOM 644 C CA . ILE A 1 88 ? -4.145 10.596 4.738 1.00 98.81 88 ILE A CA 1
ATOM 645 C C . ILE A 1 88 ? -5.032 11.821 4.950 1.00 98.81 88 ILE A C 1
ATOM 647 O O . ILE A 1 88 ? -4.623 12.796 5.586 1.00 98.81 88 ILE A O 1
ATOM 651 N N . ARG A 1 89 ? -6.251 11.778 4.420 1.00 98.69 89 ARG A N 1
ATOM 652 C CA . ARG A 1 89 ? -7.284 12.808 4.599 1.00 98.69 89 ARG A CA 1
ATOM 653 C C . ARG A 1 89 ? -8.647 12.160 4.821 1.00 98.69 89 ARG A C 1
ATOM 655 O O . ARG A 1 89 ? -8.792 10.957 4.622 1.00 98.69 89 ARG A O 1
ATOM 662 N N . HIS A 1 90 ? -9.651 12.943 5.199 1.00 98.69 90 HIS A N 1
ATOM 663 C CA . HIS A 1 90 ? -11.029 12.462 5.287 1.00 98.69 90 HIS A CA 1
ATOM 664 C C . HIS A 1 90 ? -12.036 13.489 4.773 1.00 98.69 90 HIS A C 1
ATOM 666 O O . HIS A 1 90 ? -11.739 14.680 4.706 1.00 98.69 90 HIS A O 1
ATOM 672 N N . ASP A 1 91 ? -13.214 12.993 4.417 1.00 98.31 91 ASP A N 1
ATOM 673 C CA . ASP A 1 91 ? -14.431 13.758 4.158 1.00 98.31 91 ASP A CA 1
ATOM 674 C C . ASP A 1 91 ? -15.585 13.060 4.893 1.00 98.31 91 ASP A C 1
ATOM 676 O O . ASP A 1 91 ? -15.889 11.893 4.629 1.00 98.31 91 ASP A O 1
ATOM 680 N N . GLY A 1 92 ? -16.155 13.725 5.899 1.00 98.25 92 GLY A N 1
ATOM 681 C CA . GLY A 1 92 ? -17.054 13.080 6.856 1.00 98.25 92 GLY A CA 1
ATOM 682 C C . GLY A 1 92 ? -16.383 11.880 7.536 1.00 98.25 92 GLY A C 1
ATOM 683 O O . GLY A 1 92 ? -15.373 12.029 8.217 1.00 98.25 92 GLY A O 1
ATOM 684 N N . THR A 1 93 ? -16.935 10.680 7.351 1.00 98.62 93 THR A N 1
ATOM 685 C CA . THR A 1 93 ? -16.377 9.424 7.890 1.00 98.62 93 THR A CA 1
ATOM 686 C C . THR A 1 93 ? -15.649 8.578 6.841 1.00 98.62 93 THR A C 1
ATOM 688 O O . THR A 1 93 ? -15.261 7.444 7.128 1.00 98.62 93 THR A O 1
ATOM 691 N N . ARG A 1 94 ? -15.453 9.109 5.628 1.00 98.81 94 ARG A N 1
ATOM 692 C CA . ARG A 1 94 ? -14.681 8.468 4.561 1.00 98.81 94 ARG A CA 1
ATOM 693 C C . ARG A 1 94 ? -13.231 8.919 4.641 1.00 98.81 94 ARG A C 1
ATOM 695 O O . ARG A 1 94 ? -12.934 10.101 4.488 1.00 98.81 94 ARG A O 1
ATOM 702 N N . ILE A 1 95 ? -12.331 7.971 4.852 1.00 98.88 95 ILE A N 1
ATOM 703 C CA . ILE A 1 95 ? -10.880 8.158 4.831 1.00 98.88 95 ILE A CA 1
ATOM 704 C C . ILE A 1 95 ? -10.381 7.955 3.403 1.00 98.88 95 ILE A C 1
ATOM 706 O O . ILE A 1 95 ? -10.789 7.014 2.731 1.00 98.88 95 ILE A O 1
ATOM 710 N N . ILE A 1 96 ? -9.473 8.811 2.947 1.00 98.88 96 ILE A N 1
ATOM 711 C CA . ILE A 1 96 ? -8.719 8.629 1.710 1.00 98.88 96 ILE A CA 1
ATOM 712 C C . ILE A 1 96 ? -7.246 8.554 2.098 1.00 98.88 96 ILE A C 1
ATOM 714 O O . ILE A 1 96 ? -6.700 9.524 2.631 1.00 98.88 96 ILE A O 1
ATOM 718 N N . ALA A 1 97 ? -6.620 7.409 1.846 1.00 98.81 97 ALA A N 1
ATOM 719 C CA . ALA A 1 97 ? -5.235 7.140 2.211 1.00 98.81 97 ALA A CA 1
ATOM 720 C C . ALA A 1 97 ? -4.430 6.688 0.993 1.00 98.81 97 ALA A C 1
ATOM 722 O O . ALA A 1 97 ? -4.863 5.812 0.246 1.00 98.81 97 ALA A O 1
ATOM 723 N N . GLU A 1 98 ? -3.244 7.260 0.812 1.00 98.81 98 GLU A N 1
ATOM 724 C CA . GLU A 1 98 ? -2.276 6.759 -0.159 1.00 98.81 98 GLU A CA 1
ATOM 725 C C . GLU A 1 98 ? -1.704 5.411 0.294 1.00 98.81 98 GLU A C 1
ATOM 727 O O . GLU A 1 98 ? -1.548 5.128 1.484 1.00 98.81 98 GLU A O 1
ATOM 732 N N . THR A 1 99 ? -1.381 4.549 -0.663 1.00 98.00 99 THR A N 1
ATOM 733 C CA . THR A 1 99 ? -1.070 3.132 -0.407 1.00 98.00 99 THR A CA 1
ATOM 734 C C . THR A 1 99 ? 0.283 2.875 0.242 1.00 98.00 99 THR A C 1
ATOM 736 O O . THR A 1 99 ? 0.535 1.757 0.708 1.00 98.00 99 THR A O 1
ATOM 739 N N . GLY A 1 100 ? 1.143 3.892 0.301 1.00 98.00 100 GLY A N 1
ATOM 740 C CA . GLY A 1 100 ? 2.371 3.874 1.082 1.00 98.00 100 GLY A CA 1
ATOM 741 C C . GLY A 1 100 ? 2.155 4.170 2.569 1.00 98.00 100 GLY A C 1
ATOM 742 O O . GLY A 1 100 ? 3.065 3.894 3.353 1.00 98.00 100 GLY A O 1
ATOM 743 N N . ALA A 1 101 ? 0.993 4.699 2.980 1.00 98.56 101 ALA A N 1
ATOM 744 C CA . ALA A 1 101 ? 0.663 4.908 4.390 1.00 98.56 101 ALA A CA 1
ATOM 745 C C . ALA A 1 101 ? 0.579 3.565 5.125 1.00 98.56 101 ALA A C 1
ATOM 747 O O . ALA A 1 101 ? 0.049 2.586 4.590 1.00 98.56 101 ALA A O 1
ATOM 748 N N . SER A 1 102 ? 1.106 3.509 6.351 1.00 98.44 102 SER A N 1
ATOM 749 C CA . SER A 1 102 ? 1.001 2.293 7.154 1.00 98.44 102 SER A CA 1
ATOM 750 C C . SER A 1 102 ? -0.430 2.089 7.650 1.00 98.44 102 SER A C 1
ATOM 752 O O . SER A 1 102 ? -1.138 3.057 7.943 1.00 98.44 102 SER A O 1
ATOM 754 N N . ASP A 1 103 ? -0.842 0.830 7.796 1.00 98.38 103 ASP A N 1
ATOM 755 C CA . ASP A 1 103 ? -2.168 0.485 8.333 1.00 98.38 103 ASP A CA 1
ATOM 756 C C . ASP A 1 103 ? -2.361 1.113 9.729 1.00 98.38 103 ASP A C 1
ATOM 758 O O . ASP A 1 103 ? -3.395 1.708 10.044 1.00 98.38 103 ASP A O 1
ATOM 762 N N . ALA A 1 104 ? -1.300 1.087 10.540 1.00 98.19 104 ALA A N 1
ATOM 763 C CA . ALA A 1 104 ? -1.257 1.697 11.862 1.00 98.19 104 ALA A CA 1
ATOM 764 C C . ALA A 1 104 ? -1.434 3.226 11.842 1.00 98.19 104 ALA A C 1
ATOM 766 O O . ALA A 1 104 ? -2.111 3.769 12.721 1.00 98.19 104 ALA A O 1
ATOM 767 N N . ASP A 1 105 ? -0.841 3.934 10.877 1.00 98.69 105 ASP A N 1
ATOM 768 C CA . ASP A 1 105 ? -0.990 5.389 10.760 1.00 98.69 105 ASP A CA 1
ATOM 769 C C . ASP A 1 105 ? -2.414 5.768 10.359 1.00 98.69 105 ASP A C 1
ATOM 771 O O . ASP A 1 105 ? -2.978 6.702 10.930 1.00 98.69 105 ASP A O 1
ATOM 775 N N . VAL A 1 106 ? -3.029 5.002 9.454 1.00 98.81 106 VAL A N 1
ATOM 776 C CA . VAL A 1 106 ? -4.432 5.192 9.065 1.00 98.81 106 VAL A CA 1
ATOM 777 C C . VAL A 1 106 ? -5.372 4.946 10.245 1.00 98.81 106 VAL A C 1
ATOM 779 O O . VAL A 1 106 ? -6.237 5.781 10.508 1.00 98.81 106 VAL A O 1
ATOM 782 N N . ALA A 1 107 ? -5.150 3.888 11.032 1.00 98.75 107 ALA A N 1
ATOM 783 C CA . ALA A 1 107 ? -5.917 3.629 12.254 1.00 98.75 107 ALA A CA 1
ATOM 784 C C . ALA A 1 107 ? -5.821 4.798 13.253 1.00 98.75 107 ALA A C 1
ATOM 786 O O . ALA A 1 107 ? -6.822 5.262 13.801 1.00 98.75 107 ALA A O 1
ATOM 787 N N . ARG A 1 108 ? -4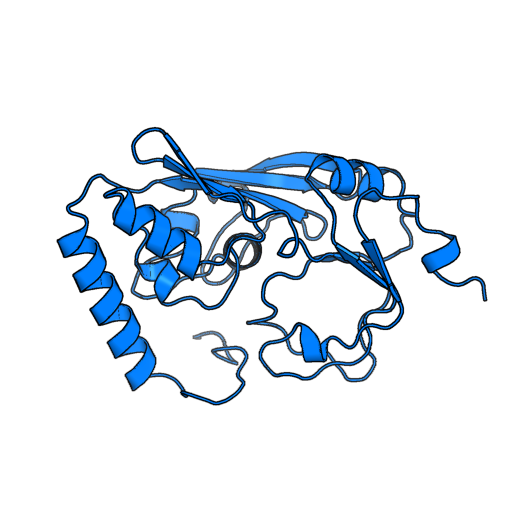.604 5.312 13.481 1.00 98.81 108 ARG A N 1
ATOM 788 C CA . ARG A 1 108 ? -4.357 6.443 14.394 1.00 98.81 108 ARG A CA 1
ATOM 789 C C . ARG A 1 108 ? -4.950 7.746 13.875 1.00 98.81 108 ARG A C 1
ATOM 791 O O . ARG A 1 108 ? -5.408 8.556 14.678 1.00 98.81 108 ARG A O 1
ATOM 798 N N . TYR A 1 109 ? -4.916 7.970 12.565 1.00 98.88 109 TYR A N 1
ATOM 799 C CA . TYR A 1 109 ? -5.548 9.127 11.945 1.00 98.88 109 TYR A CA 1
ATOM 800 C C . TYR A 1 109 ? -7.066 9.078 12.148 1.00 98.88 109 TYR A C 1
ATOM 802 O O . TYR A 1 109 ? -7.639 10.034 12.668 1.00 98.88 109 TYR A O 1
ATOM 810 N N . ALA A 1 110 ? -7.696 7.947 11.816 1.00 98.81 110 ALA A N 1
ATOM 811 C CA . ALA A 1 110 ? -9.134 7.742 11.966 1.00 98.81 110 ALA A CA 1
ATOM 812 C C . ALA A 1 110 ? -9.583 7.928 13.426 1.00 98.81 110 ALA A C 1
ATOM 814 O O . ALA A 1 110 ? -10.513 8.687 13.697 1.00 98.81 110 ALA A O 1
ATOM 815 N N . GLN A 1 111 ? -8.836 7.364 14.383 1.00 98.81 111 GLN A N 1
ATOM 816 C CA . GLN A 1 111 ? -9.072 7.557 15.817 1.00 98.81 111 GLN A CA 1
ATOM 817 C C . GLN A 1 111 ? -9.086 9.032 16.223 1.00 98.81 111 GLN A C 1
ATOM 819 O O . GLN A 1 111 ? -10.000 9.464 16.923 1.00 98.81 111 GLN A O 1
ATOM 824 N N . LYS A 1 112 ? -8.093 9.818 15.791 1.00 98.75 112 LYS A N 1
ATOM 825 C CA . LYS A 1 112 ? -8.024 11.254 16.105 1.00 98.75 112 LYS A CA 1
ATOM 826 C C . LYS A 1 112 ? -9.167 12.046 15.472 1.00 98.75 112 LYS A C 1
ATOM 828 O O . LYS A 1 112 ? -9.597 13.036 16.055 1.00 98.75 112 LYS A O 1
ATOM 833 N N . ALA A 1 113 ? -9.645 11.611 14.310 1.00 98.62 113 ALA A N 1
ATOM 834 C CA . ALA A 1 113 ? -10.761 12.224 13.599 1.00 98.62 113 ALA A CA 1
ATOM 835 C C . ALA A 1 113 ? -12.147 11.790 14.125 1.00 98.62 113 ALA A C 1
ATOM 837 O O . ALA A 1 113 ? -13.156 12.280 13.626 1.00 98.62 113 ALA A O 1
ATOM 838 N N . GLY A 1 114 ? -12.226 10.889 15.115 1.00 98.75 114 GLY A N 1
ATOM 839 C CA . GLY A 1 114 ? -13.508 10.353 15.597 1.00 98.75 114 GLY A CA 1
ATOM 840 C C . GLY A 1 114 ? -14.188 9.431 14.582 1.00 98.75 114 GLY A C 1
ATOM 841 O O . GLY A 1 114 ? -15.414 9.405 14.479 1.00 98.75 114 GLY A O 1
ATOM 842 N N . ILE A 1 115 ? -13.385 8.710 13.797 1.00 98.88 115 ILE A N 1
ATOM 843 C CA . ILE A 1 115 ? -13.830 7.759 12.780 1.00 98.88 115 ILE A CA 1
ATOM 844 C C . ILE A 1 115 ? -13.462 6.350 13.263 1.00 98.88 115 ILE A C 1
ATOM 846 O O . ILE A 1 115 ? -12.301 5.944 13.220 1.00 98.88 115 ILE A O 1
ATOM 850 N N . GLY A 1 116 ? -14.452 5.620 13.773 1.00 98.56 116 GLY A N 1
ATOM 851 C CA . GLY A 1 116 ? -14.343 4.219 14.179 1.00 98.56 116 GLY A CA 1
ATOM 852 C C . GLY A 1 116 ? -14.580 3.247 13.019 1.00 98.56 116 GLY A C 1
ATOM 853 O O . GLY A 1 116 ? -14.936 3.651 11.911 1.00 98.56 116 GLY A O 1
ATOM 854 N N . GLY A 1 117 ? -14.404 1.952 13.281 1.00 98.12 117 GLY A N 1
ATOM 855 C CA . GLY A 1 117 ? -14.510 0.868 12.294 1.00 98.12 117 GLY A CA 1
ATOM 856 C C . GLY A 1 117 ? -13.191 0.524 11.588 1.00 98.12 117 GLY A C 1
ATOM 857 O O . GLY A 1 117 ? -13.138 -0.428 10.818 1.00 98.12 117 GLY A O 1
ATOM 858 N N . LEU A 1 118 ? -12.116 1.271 11.855 1.00 98.56 118 LEU A N 1
ATOM 859 C CA . LEU A 1 118 ? -10.789 1.092 11.248 1.00 98.56 118 LEU A CA 1
ATOM 860 C C . LEU A 1 118 ? -9.722 0.660 12.267 1.00 98.56 118 LEU A C 1
ATOM 862 O O . LEU A 1 118 ? -8.532 0.630 11.962 1.00 98.56 118 LEU A O 1
ATOM 866 N N . GLU A 1 119 ? -10.122 0.322 13.493 1.00 98.38 119 GLU A N 1
ATOM 867 C CA . GLU A 1 119 ? -9.216 -0.016 14.592 1.00 98.38 119 GLU A CA 1
ATOM 868 C C . GLU A 1 119 ? -8.400 -1.267 14.300 1.00 98.38 119 GLU A C 1
ATOM 870 O O . GLU A 1 119 ? -7.236 -1.323 14.683 1.00 98.38 119 GLU A O 1
ATOM 875 N N . PHE A 1 120 ? -8.977 -2.245 13.594 1.00 98.19 120 PHE A N 1
ATOM 876 C CA . PHE A 1 120 ? -8.311 -3.507 13.264 1.00 98.19 120 PHE A CA 1
ATOM 877 C C . PHE A 1 120 ? -6.989 -3.304 12.506 1.00 98.19 120 PHE A C 1
ATOM 879 O O . PHE A 1 120 ? -6.060 -4.098 12.672 1.00 98.19 120 PHE A O 1
ATOM 886 N N . LEU A 1 121 ? -6.860 -2.200 11.758 1.00 98.25 121 LEU A N 1
ATOM 887 C CA . LEU A 1 121 ? -5.644 -1.817 11.042 1.00 98.25 121 LEU A CA 1
ATOM 888 C C . LEU A 1 121 ? -4.443 -1.609 11.982 1.00 98.25 121 LEU A C 1
ATOM 890 O O . LEU A 1 121 ? -3.314 -1.886 11.590 1.00 98.25 121 LEU A O 1
ATOM 894 N N . ILE A 1 122 ? -4.648 -1.216 13.250 1.00 97.62 122 ILE A N 1
ATOM 895 C CA . ILE A 1 122 ? -3.545 -1.094 14.227 1.00 97.62 122 ILE A CA 1
ATOM 896 C C . ILE A 1 122 ? -2.891 -2.443 14.541 1.00 97.62 122 ILE A C 1
ATOM 898 O O . ILE A 1 122 ? -1.747 -2.502 14.996 1.00 97.62 122 ILE A O 1
ATOM 902 N N . GLY A 1 123 ? -3.640 -3.526 14.328 1.00 94.31 123 GLY A N 1
ATOM 903 C CA . GLY A 1 123 ? -3.203 -4.895 14.521 1.00 94.31 123 GLY A CA 1
ATOM 904 C C . GLY A 1 123 ? -2.571 -5.512 13.278 1.00 94.31 123 GLY A C 1
ATOM 905 O O . GLY A 1 123 ? -2.053 -6.623 13.385 1.00 94.31 123 GLY A O 1
ATOM 906 N N . ILE A 1 124 ? -2.590 -4.838 12.124 1.00 94.50 124 ILE A N 1
ATOM 907 C CA . ILE A 1 124 ? -2.029 -5.340 10.868 1.00 94.50 124 ILE A CA 1
ATOM 908 C C . ILE A 1 124 ? -0.695 -4.636 10.609 1.00 94.50 124 ILE A C 1
ATOM 910 O O . ILE A 1 124 ? -0.637 -3.411 10.528 1.00 94.50 124 ILE A O 1
ATOM 914 N N . PRO A 1 125 ? 0.410 -5.381 10.478 1.00 92.50 125 PRO A N 1
ATOM 915 C CA . PRO A 1 125 ? 1.655 -4.801 10.034 1.00 92.50 125 PRO A CA 1
ATOM 916 C C . PRO A 1 125 ? 1.680 -4.767 8.515 1.00 92.50 125 PRO A C 1
ATOM 918 O O . PRO A 1 125 ? 1.668 -5.813 7.866 1.00 92.50 125 PRO A O 1
ATOM 921 N N . GLY A 1 126 ? 1.740 -3.571 7.947 1.00 95.81 126 GLY A N 1
ATOM 922 C CA . GLY A 1 126 ? 1.615 -3.402 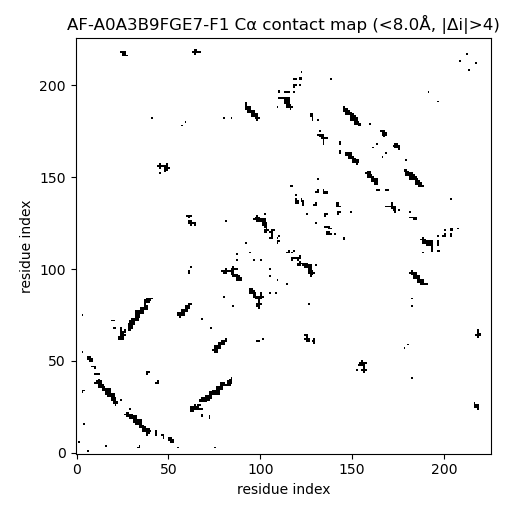6.511 1.00 95.81 126 GLY A CA 1
ATOM 923 C C . GLY A 1 126 ? 1.444 -1.950 6.103 1.00 95.81 126 GLY A C 1
ATOM 924 O O . GLY A 1 126 ? 1.596 -1.020 6.902 1.00 95.81 126 GLY A O 1
ATOM 925 N N . THR A 1 127 ? 1.158 -1.785 4.819 1.00 98.38 127 THR A N 1
ATOM 926 C CA . THR A 1 127 ? 0.661 -0.535 4.254 1.00 98.38 127 THR A CA 1
ATOM 927 C C . THR A 1 127 ? -0.668 -0.802 3.574 1.00 98.38 127 THR A C 1
ATOM 929 O O . THR A 1 127 ? -0.926 -1.931 3.144 1.00 98.38 127 THR A O 1
ATOM 932 N N . ILE A 1 128 ? -1.445 0.260 3.373 1.00 98.69 128 ILE A N 1
ATOM 933 C CA . ILE A 1 128 ? -2.764 0.197 2.739 1.00 98.69 128 ILE A CA 1
ATOM 934 C C . ILE A 1 128 ? -2.723 -0.559 1.402 1.00 98.69 128 ILE A C 1
ATOM 936 O O . ILE A 1 128 ? -3.592 -1.384 1.134 1.00 98.69 128 ILE A O 1
ATOM 940 N N . GLY A 1 129 ? -1.684 -0.362 0.579 1.00 97.81 129 GLY A N 1
ATOM 941 C CA . GLY A 1 129 ? -1.534 -1.093 -0.688 1.00 97.81 129 GLY A CA 1
ATOM 942 C C . GLY A 1 129 ? -1.363 -2.606 -0.518 1.00 97.81 129 GLY A C 1
ATOM 943 O O . GLY A 1 129 ? -1.954 -3.385 -1.265 1.00 97.81 129 GLY A O 1
ATOM 944 N N . GLY A 1 130 ? -0.589 -3.033 0.483 1.00 97.19 130 GLY A N 1
ATOM 945 C CA . GLY A 1 130 ? -0.462 -4.450 0.829 1.00 97.19 130 GLY A CA 1
ATOM 946 C C . GLY A 1 130 ? -1.769 -5.016 1.384 1.00 97.19 130 GLY A C 1
ATOM 947 O O . GLY A 1 130 ? -2.158 -6.125 1.023 1.00 97.19 130 GLY A O 1
ATOM 948 N N . GLY A 1 131 ? -2.475 -4.226 2.195 1.00 97.69 131 GLY A N 1
ATOM 949 C CA . GLY A 1 131 ? -3.792 -4.560 2.722 1.00 97.69 131 GLY A CA 1
ATOM 950 C C . GLY A 1 131 ? -4.827 -4.822 1.630 1.00 97.69 131 GLY A C 1
ATOM 951 O O . GLY A 1 131 ? -5.486 -5.862 1.656 1.00 97.69 131 GLY A O 1
ATOM 952 N N . LEU A 1 132 ? -4.892 -3.952 0.617 1.00 98.00 132 LEU A N 1
ATOM 953 C CA . LEU A 1 132 ? -5.728 -4.141 -0.572 1.00 98.00 132 LEU A CA 1
ATOM 954 C C . LEU A 1 132 ? -5.343 -5.399 -1.359 1.00 98.00 132 LEU A C 1
ATOM 956 O O . LEU A 1 132 ? -6.206 -6.203 -1.703 1.00 98.00 132 LEU A O 1
ATOM 960 N N . ARG A 1 133 ? -4.050 -5.610 -1.635 1.00 96.94 133 ARG A N 1
ATOM 961 C CA . ARG A 1 133 ? -3.608 -6.775 -2.421 1.00 96.94 133 ARG A CA 1
ATOM 962 C C . ARG A 1 133 ? -3.931 -8.101 -1.735 1.00 96.94 133 ARG A C 1
ATOM 964 O O . ARG A 1 133 ? -4.212 -9.079 -2.416 1.00 96.94 133 ARG A O 1
ATOM 971 N N . MET A 1 134 ? -3.881 -8.133 -0.408 1.00 96.12 134 MET A N 1
ATOM 972 C CA . MET A 1 134 ? -4.057 -9.357 0.373 1.00 96.12 134 MET A CA 1
ATOM 973 C C . MET A 1 134 ? -5.473 -9.543 0.920 1.00 96.12 134 MET A C 1
ATOM 975 O O . MET A 1 134 ? -5.701 -10.551 1.583 1.00 96.12 134 MET A O 1
ATOM 979 N N . ASN A 1 135 ? -6.381 -8.572 0.742 1.00 97.88 135 ASN A N 1
ATOM 980 C CA . ASN A 1 135 ? -7.567 -8.422 1.595 1.00 97.88 135 ASN A CA 1
ATOM 981 C C . ASN A 1 135 ? -7.206 -8.697 3.072 1.00 97.88 135 ASN A C 1
ATOM 983 O O . ASN A 1 135 ? -7.681 -9.645 3.707 1.00 97.88 135 ASN A O 1
ATOM 987 N N . ALA A 1 136 ? -6.227 -7.944 3.584 1.00 96.88 136 ALA A N 1
ATOM 988 C CA . ALA A 1 136 ? -5.701 -8.182 4.920 1.00 96.88 136 ALA A CA 1
ATOM 989 C C . ALA A 1 136 ? -6.812 -8.028 5.964 1.00 96.88 136 ALA A C 1
ATOM 991 O O . ALA A 1 136 ? -7.740 -7.241 5.802 1.00 96.88 136 ALA A O 1
ATOM 992 N N . GLY A 1 137 ? -6.721 -8.778 7.055 1.00 95.12 137 GLY A N 1
ATOM 993 C CA . GLY A 1 137 ? -7.751 -8.738 8.079 1.00 95.12 137 GLY A CA 1
ATOM 994 C C . GLY A 1 137 ? -7.272 -9.246 9.419 1.00 95.12 137 GLY A C 1
ATOM 995 O O . GLY A 1 137 ? -6.383 -10.096 9.500 1.00 95.12 137 GLY A O 1
ATOM 996 N N . ALA A 1 138 ? -7.862 -8.718 10.475 1.00 93.94 138 ALA A N 1
ATOM 997 C CA . ALA A 1 138 ? -7.581 -9.081 11.850 1.00 93.94 138 ALA A CA 1
ATOM 998 C C . ALA A 1 138 ? -8.798 -8.727 12.710 1.00 93.94 138 ALA A C 1
ATOM 1000 O O . ALA A 1 138 ? -9.575 -7.846 12.355 1.00 93.94 138 ALA A O 1
ATOM 1001 N N . TYR A 1 139 ? -8.960 -9.405 13.847 1.00 93.06 139 TYR A N 1
ATOM 1002 C CA . TYR A 1 139 ? -9.985 -9.058 14.844 1.00 93.06 139 TYR A CA 1
ATOM 1003 C C . TYR A 1 139 ? -11.421 -8.985 14.292 1.00 93.06 139 TYR A C 1
ATOM 1005 O O . TYR A 1 139 ? -12.216 -8.166 14.734 1.00 93.06 139 TYR A O 1
ATOM 1013 N N . GLY A 1 140 ? -11.752 -9.861 13.336 1.00 93.69 140 GLY A N 1
ATOM 1014 C CA . GLY A 1 140 ? -13.102 -9.969 12.772 1.00 93.69 140 GLY A CA 1
ATOM 1015 C C . GLY A 1 140 ? -13.416 -8.999 11.632 1.00 93.69 140 GLY A C 1
ATOM 1016 O O . GLY A 1 140 ? -14.547 -9.006 11.159 1.00 93.69 140 GLY A O 1
ATOM 1017 N N . SER A 1 141 ? -12.443 -8.210 11.172 1.00 96.94 141 SER A N 1
ATOM 1018 C CA . SER A 1 141 ? -12.602 -7.306 10.029 1.00 96.94 141 SER A CA 1
ATOM 1019 C C . SER A 1 141 ? -11.487 -7.488 9.004 1.00 96.94 141 SER A C 1
ATOM 1021 O O . SER A 1 141 ? -10.347 -7.819 9.346 1.00 96.94 141 SER A O 1
ATOM 1023 N N . GLU A 1 142 ? -11.818 -7.261 7.740 1.00 97.88 142 GLU A N 1
ATOM 1024 C CA . GLU A 1 142 ? -10.917 -7.300 6.594 1.00 97.88 142 GLU A CA 1
ATOM 1025 C C . GLU A 1 142 ? -11.018 -6.008 5.768 1.00 97.88 142 GLU A C 1
ATOM 1027 O O . GLU A 1 142 ? -11.970 -5.236 5.883 1.00 97.88 142 GLU A O 1
ATOM 1032 N N . PHE A 1 143 ? -10.045 -5.768 4.888 1.00 98.50 143 PHE A N 1
ATOM 1033 C CA . PHE A 1 143 ? -10.055 -4.603 3.998 1.00 98.50 143 PHE A CA 1
ATOM 1034 C C . PHE A 1 143 ? -11.334 -4.509 3.157 1.00 98.50 143 PHE A C 1
ATOM 1036 O O . PHE A 1 143 ? -11.838 -3.401 2.973 1.00 98.50 143 PHE A O 1
ATOM 1043 N N . LYS A 1 144 ? -11.893 -5.630 2.684 1.00 98.38 144 LYS A N 1
ATOM 1044 C CA . LYS A 1 144 ? -13.151 -5.639 1.916 1.00 98.38 144 LYS A CA 1
ATOM 1045 C C . LYS A 1 144 ? -14.345 -5.056 2.682 1.00 98.38 144 LYS A C 1
ATOM 1047 O O . LYS A 1 144 ? -15.261 -4.554 2.042 1.00 98.38 144 LYS A O 1
ATOM 1052 N N . ASP A 1 145 ? -14.334 -5.116 4.016 1.00 98.38 145 ASP A N 1
ATOM 1053 C CA . ASP A 1 145 ? -15.461 -4.683 4.851 1.00 98.38 145 ASP A CA 1
ATOM 1054 C C . ASP A 1 145 ? -15.531 -3.155 4.956 1.00 98.38 145 ASP A C 1
ATOM 1056 O O . ASP A 1 145 ? -16.593 -2.588 5.203 1.00 98.38 145 ASP A O 1
ATOM 1060 N N . VAL A 1 146 ? -14.391 -2.486 4.759 1.00 98.56 146 VAL A N 1
ATOM 1061 C CA . VAL A 1 146 ? -14.254 -1.032 4.907 1.00 98.56 146 VAL A CA 1
ATOM 1062 C C . VAL A 1 146 ? -13.882 -0.330 3.607 1.00 98.56 146 VAL A C 1
ATOM 1064 O O . VAL A 1 146 ? -14.075 0.873 3.495 1.00 98.56 146 VAL A O 1
ATOM 1067 N N . THR A 1 147 ? -13.351 -1.028 2.606 1.00 98.81 147 THR A N 1
ATOM 1068 C CA . THR A 1 147 ? -12.938 -0.401 1.344 1.00 98.81 147 THR A CA 1
ATOM 1069 C C . THR A 1 147 ? -14.156 -0.051 0.494 1.00 98.81 147 THR A C 1
ATOM 1071 O O . THR A 1 147 ? -14.927 -0.919 0.100 1.00 98.81 147 THR A O 1
ATOM 1074 N N . ILE A 1 148 ? -14.292 1.225 0.145 1.00 98.75 148 ILE A N 1
ATOM 1075 C CA . ILE A 1 148 ? -15.273 1.709 -0.831 1.00 98.75 148 ILE A CA 1
ATOM 1076 C C . ILE A 1 148 ? -14.726 1.472 -2.237 1.00 98.75 148 ILE A C 1
ATOM 1078 O O . ILE A 1 148 ? -15.368 0.849 -3.083 1.00 98.75 148 ILE A O 1
ATOM 1082 N N . VAL A 1 149 ? -13.509 1.961 -2.478 1.00 98.75 149 VAL A N 1
ATOM 1083 C CA . VAL A 1 149 ? -12.833 1.849 -3.766 1.00 98.75 149 VAL A CA 1
ATOM 1084 C C . VAL A 1 149 ? -11.320 1.849 -3.559 1.00 98.75 149 VAL A C 1
ATOM 1086 O O . VAL A 1 149 ? -10.787 2.569 -2.710 1.00 98.75 149 VAL A O 1
ATOM 1089 N N . ALA A 1 150 ? -10.629 1.041 -4.350 1.00 98.75 150 ALA A N 1
ATOM 1090 C CA . ALA A 1 150 ? -9.190 1.102 -4.527 1.00 98.75 150 ALA A CA 1
ATOM 1091 C C . ALA A 1 150 ? -8.878 1.828 -5.834 1.00 98.75 150 ALA A C 1
ATOM 1093 O O . ALA A 1 150 ? -9.524 1.571 -6.850 1.00 98.75 150 ALA A O 1
ATOM 1094 N N . HIS A 1 151 ? -7.873 2.696 -5.807 1.00 98.81 151 HIS A N 1
ATOM 1095 C CA . HIS A 1 151 ? -7.331 3.391 -6.972 1.00 98.81 151 HIS A CA 1
ATOM 1096 C C . HIS A 1 151 ? -5.922 2.893 -7.254 1.00 98.81 151 HIS A C 1
ATOM 1098 O O . HIS A 1 151 ? -5.166 2.581 -6.329 1.00 98.81 151 HIS A O 1
ATOM 1104 N N . GLY A 1 152 ? -5.544 2.848 -8.523 1.00 98.56 152 GLY A N 1
ATOM 1105 C CA . GLY A 1 152 ? -4.214 2.434 -8.934 1.00 98.56 152 GLY A CA 1
ATOM 1106 C C . GLY A 1 152 ? -3.902 2.773 -10.380 1.00 98.56 152 GLY A C 1
ATOM 1107 O O . GLY A 1 152 ? -4.605 3.549 -11.030 1.00 98.56 152 GLY A O 1
ATOM 1108 N N . LEU A 1 153 ? -2.831 2.160 -10.869 1.00 98.81 153 LEU A N 1
ATOM 1109 C CA . LEU A 1 153 ? -2.376 2.243 -12.250 1.00 98.81 153 LEU A CA 1
ATOM 1110 C C . LEU A 1 153 ? -2.146 0.834 -12.803 1.00 98.81 153 LEU A C 1
ATOM 1112 O O . LEU A 1 153 ? -1.659 -0.036 -12.079 1.00 98.81 153 LEU A O 1
ATOM 1116 N N . ASP A 1 154 ? -2.477 0.618 -14.074 1.00 98.44 154 ASP A N 1
ATOM 1117 C CA . ASP A 1 154 ? -2.110 -0.604 -14.801 1.00 98.44 154 ASP A CA 1
ATOM 1118 C C . ASP A 1 154 ? -0.663 -0.548 -15.336 1.00 98.44 154 ASP A C 1
ATOM 1120 O O . ASP A 1 154 ? 0.021 0.476 -15.235 1.00 98.44 154 ASP A O 1
ATOM 1124 N N . ARG A 1 155 ? -0.180 -1.624 -15.980 1.00 97.56 155 ARG A N 1
ATOM 1125 C CA . ARG A 1 155 ? 1.187 -1.675 -16.540 1.00 97.56 155 ARG A CA 1
ATOM 1126 C C . ARG A 1 155 ? 1.477 -0.621 -17.613 1.00 97.56 155 ARG A C 1
ATOM 1128 O O . ARG A 1 155 ? 2.638 -0.449 -17.976 1.00 97.56 155 ARG A O 1
ATOM 1135 N N . SER A 1 156 ? 0.450 0.021 -18.173 1.00 98.00 156 SER A N 1
ATOM 1136 C CA . SER A 1 156 ? 0.570 1.117 -19.140 1.00 98.00 156 SER A CA 1
ATOM 1137 C C . SER A 1 156 ? 0.552 2.508 -18.510 1.00 98.00 156 SER A C 1
ATOM 1139 O O . SER A 1 156 ? 0.628 3.488 -19.245 1.00 98.00 156 SER A O 1
ATOM 1141 N N . GLY A 1 157 ? 0.451 2.599 -17.181 1.00 98.38 157 GLY A N 1
ATOM 1142 C CA . GLY A 1 157 ? 0.334 3.865 -16.465 1.00 98.38 157 GLY A CA 1
ATOM 1143 C C . GLY A 1 157 ? -1.063 4.477 -16.545 1.00 98.38 157 GLY A C 1
ATOM 1144 O O . GLY A 1 157 ? -1.224 5.658 -16.243 1.00 98.38 157 GLY A O 1
ATOM 1145 N N . L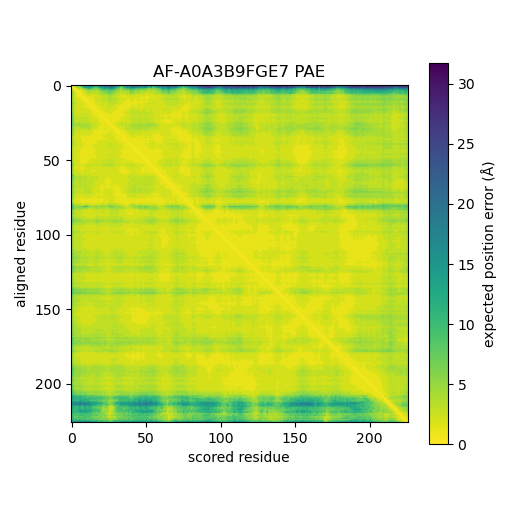YS A 1 158 ? -2.087 3.716 -16.956 1.00 98.62 158 LYS A N 1
ATOM 1146 C CA . LYS A 1 158 ? -3.462 4.225 -17.006 1.00 98.62 158 LYS A CA 1
ATOM 1147 C C . LYS A 1 158 ? -4.142 4.090 -15.644 1.00 98.62 158 LYS A C 1
ATOM 1149 O O . LYS A 1 158 ? -3.998 3.041 -15.012 1.00 98.62 158 LYS A O 1
ATOM 1154 N N . PRO A 1 159 ? -4.917 5.103 -15.211 1.00 98.62 159 PRO A N 1
ATOM 1155 C CA . PRO A 1 159 ? -5.720 5.019 -13.999 1.00 98.62 159 PRO A CA 1
ATOM 1156 C C . PRO A 1 159 ? -6.715 3.864 -14.050 1.00 98.62 159 PRO A C 1
ATOM 1158 O O . PRO A 1 159 ? -7.436 3.690 -15.032 1.00 98.62 159 PRO A O 1
ATOM 1161 N N . VAL A 1 160 ? -6.778 3.122 -12.953 1.00 98.62 160 VAL A N 1
ATOM 1162 C CA . VAL A 1 160 ? -7.748 2.055 -12.714 1.00 98.62 160 VAL A CA 1
ATOM 1163 C C . VAL A 1 160 ? -8.365 2.232 -11.335 1.00 98.62 160 VAL A C 1
ATOM 1165 O O . VAL A 1 160 ? -7.720 2.729 -10.407 1.00 98.62 160 VAL A O 1
ATOM 1168 N N . SER A 1 161 ? -9.618 1.820 -11.188 1.00 98.50 161 SER A N 1
ATOM 1169 C CA . SER A 1 161 ? -10.282 1.772 -9.893 1.00 98.50 161 SER A CA 1
ATOM 1170 C C . SER A 1 161 ? -11.255 0.605 -9.817 1.00 98.50 161 SER A C 1
ATOM 1172 O O . SER A 1 161 ? -11.822 0.179 -10.825 1.00 98.50 161 SER A O 1
ATOM 1174 N N . ALA A 1 162 ? -11.418 0.051 -8.619 1.00 98.50 162 ALA A N 1
ATOM 1175 C CA . ALA A 1 162 ? -12.303 -1.081 -8.389 1.00 98.50 162 ALA A CA 1
ATOM 1176 C C . ALA A 1 162 ? -12.831 -1.106 -6.953 1.00 98.50 162 ALA A C 1
ATOM 1178 O O . ALA A 1 162 ? -12.140 -0.737 -6.002 1.00 98.50 162 ALA A O 1
ATOM 1179 N N . THR A 1 163 ? -14.066 -1.574 -6.800 1.00 98.75 163 THR A N 1
ATOM 1180 C CA . THR A 1 163 ? -14.650 -1.921 -5.497 1.00 98.75 163 THR A CA 1
ATOM 1181 C C . THR A 1 163 ? -14.103 -3.275 -5.021 1.00 98.75 163 THR A C 1
ATOM 1183 O O . THR A 1 163 ? -13.583 -4.040 -5.839 1.00 98.75 163 THR A O 1
ATOM 1186 N N . PRO A 1 164 ? -14.256 -3.645 -3.736 1.00 98.38 164 PRO A N 1
ATOM 1187 C CA . PRO A 1 164 ? -13.880 -4.979 -3.258 1.00 98.38 164 PRO A CA 1
ATOM 1188 C C . PRO A 1 164 ? -14.525 -6.125 -4.036 1.00 98.38 164 PRO A C 1
ATOM 1190 O O . PRO A 1 164 ? -13.859 -7.108 -4.352 1.00 98.38 164 PRO A O 1
ATOM 1193 N N . ALA A 1 165 ? -15.805 -5.969 -4.392 1.00 98.19 165 ALA A N 1
ATOM 1194 C CA . ALA A 1 165 ? -16.536 -6.948 -5.188 1.00 98.19 165 ALA A CA 1
ATOM 1195 C C . ALA A 1 165 ? -15.943 -7.089 -6.599 1.00 98.19 165 ALA A C 1
ATOM 1197 O O . ALA A 1 165 ? -15.752 -8.203 -7.072 1.00 98.19 165 ALA A O 1
ATOM 1198 N N . ALA A 1 166 ? -15.586 -5.973 -7.245 1.00 98.00 166 ALA A N 1
ATOM 1199 C CA . ALA A 1 166 ? -14.936 -5.988 -8.557 1.00 98.00 166 ALA A CA 1
ATOM 1200 C C . ALA A 1 166 ? -13.497 -6.539 -8.517 1.00 98.00 166 ALA A C 1
ATOM 1202 O O . ALA A 1 166 ? -13.003 -7.013 -9.533 1.00 98.00 166 ALA A O 1
ATOM 1203 N N . MET A 1 167 ? -12.834 -6.492 -7.357 1.00 97.94 167 MET A N 1
ATOM 1204 C CA . MET A 1 167 ? -11.532 -7.128 -7.123 1.00 97.94 167 MET A CA 1
ATOM 1205 C C . MET A 1 167 ? -11.643 -8.583 -6.645 1.00 97.94 167 MET A C 1
ATOM 1207 O O . MET A 1 167 ? -10.620 -9.154 -6.278 1.00 97.94 167 MET A O 1
ATOM 1211 N N . GLY A 1 168 ? -12.841 -9.176 -6.568 1.00 97.81 168 GLY A N 1
ATOM 1212 C CA . GLY A 1 168 ? -13.011 -10.560 -6.108 1.00 97.81 168 GLY A CA 1
ATOM 1213 C C . GLY A 1 168 ? -12.429 -10.818 -4.711 1.00 97.81 168 GLY A C 1
ATOM 1214 O O . GLY A 1 168 ? -11.879 -11.886 -4.453 1.00 97.81 168 GLY A O 1
ATOM 1215 N N . MET A 1 169 ? -12.470 -9.826 -3.810 1.00 98.25 169 MET A N 1
ATOM 1216 C CA . MET A 1 169 ? -11.830 -9.948 -2.497 1.00 98.25 169 MET A CA 1
ATOM 1217 C C . MET A 1 169 ? -12.484 -11.042 -1.644 1.00 98.25 169 MET A C 1
ATOM 1219 O O . MET A 1 169 ? -13.668 -10.979 -1.306 1.00 98.25 169 MET A O 1
ATOM 1223 N N . ALA A 1 170 ? -11.674 -12.010 -1.224 1.00 95.94 170 ALA A N 1
ATOM 1224 C CA . ALA A 1 170 ? -12.052 -13.115 -0.349 1.00 95.94 170 ALA A CA 1
ATOM 1225 C C . ALA A 1 170 ? -10.993 -13.307 0.748 1.00 95.94 170 ALA A C 1
ATOM 1227 O O . ALA A 1 170 ? -10.032 -12.539 0.833 1.00 95.94 170 ALA A O 1
ATOM 1228 N N . TYR A 1 171 ? -11.169 -14.294 1.630 1.00 94.62 171 TYR A N 1
ATOM 1229 C CA . TYR A 1 171 ? -10.236 -14.526 2.737 1.00 94.62 171 TYR A CA 1
ATOM 1230 C C . TYR A 1 171 ? -8.792 -14.647 2.225 1.00 94.62 171 TYR A C 1
ATOM 1232 O O . TYR A 1 171 ? -8.464 -15.571 1.483 1.00 94.62 171 TYR A O 1
ATOM 1240 N N . ARG A 1 172 ? -7.942 -13.685 2.614 1.00 90.50 172 ARG A N 1
ATOM 1241 C CA . ARG A 1 172 ? -6.527 -13.587 2.204 1.00 90.50 172 ARG A CA 1
ATOM 1242 C C . ARG A 1 172 ? -6.292 -13.579 0.686 1.00 90.50 172 ARG A C 1
ATOM 1244 O O . ARG A 1 172 ? -5.217 -13.970 0.231 1.00 90.50 172 ARG A O 1
ATOM 1251 N N . HIS A 1 173 ? -7.280 -13.135 -0.089 1.00 93.50 173 HIS A N 1
ATOM 1252 C CA . HIS A 1 173 ? -7.263 -13.211 -1.544 1.00 93.50 173 HIS A CA 1
ATOM 1253 C C . HIS A 1 173 ? -7.852 -11.960 -2.209 1.00 93.50 173 HIS A C 1
ATOM 1255 O O . HIS A 1 173 ? -8.771 -11.328 -1.684 1.00 93.50 173 HIS A O 1
ATOM 1261 N N . SER A 1 174 ? -7.325 -11.630 -3.388 1.00 96.19 174 SER A N 1
ATOM 1262 C CA . SER A 1 174 ? -7.811 -10.584 -4.287 1.00 96.19 174 SER A CA 1
ATOM 1263 C C . SER A 1 174 ? -7.506 -10.998 -5.726 1.00 96.19 174 SER A C 1
ATOM 1265 O O . SER A 1 174 ? -6.376 -11.382 -6.033 1.00 96.19 174 SER A O 1
ATOM 1267 N N . GLU A 1 175 ? -8.503 -10.889 -6.596 1.00 97.25 175 GLU A N 1
ATOM 1268 C CA . GLU A 1 175 ? -8.415 -11.129 -8.040 1.00 97.25 175 GLU A CA 1
ATOM 1269 C C . GLU A 1 175 ? -8.018 -9.862 -8.818 1.00 97.25 175 GLU A C 1
ATOM 1271 O O . GLU A 1 175 ? -7.979 -9.873 -10.049 1.00 97.25 175 GLU A O 1
ATOM 1276 N N . ALA A 1 176 ? -7.703 -8.758 -8.124 1.00 97.00 176 ALA A N 1
ATOM 1277 C CA . ALA A 1 176 ? -7.179 -7.558 -8.769 1.00 97.00 176 ALA A CA 1
ATOM 1278 C C . ALA A 1 176 ? -5.973 -7.916 -9.662 1.00 97.00 176 ALA A C 1
ATOM 1280 O O . ALA A 1 176 ? -5.065 -8.610 -9.182 1.00 97.00 176 ALA A O 1
ATOM 1281 N N . PRO A 1 177 ? -5.912 -7.432 -10.920 1.00 97.19 177 PRO A N 1
ATOM 1282 C CA . PRO A 1 177 ? -4.871 -7.832 -11.858 1.00 97.19 177 PRO A CA 1
ATOM 1283 C C . PRO A 1 177 ? -3.457 -7.721 -11.278 1.00 97.19 177 PRO A C 1
ATOM 1285 O O . PRO A 1 177 ? -3.119 -6.795 -10.530 1.00 97.19 177 PRO A O 1
ATOM 1288 N N . ALA A 1 178 ? -2.612 -8.705 -11.590 1.00 94.06 178 ALA A N 1
ATOM 1289 C CA . ALA A 1 178 ? -1.273 -8.817 -11.011 1.00 94.06 178 ALA A CA 1
ATOM 1290 C C . ALA A 1 178 ? -0.376 -7.612 -11.345 1.00 94.06 178 ALA A C 1
ATOM 1292 O O . ALA A 1 178 ? 0.532 -7.286 -10.584 1.00 94.06 178 ALA A O 1
ATOM 1293 N N . ASP A 1 179 ? -0.654 -6.929 -12.449 1.00 94.62 179 ASP A N 1
ATOM 1294 C CA . ASP A 1 179 ? 0.096 -5.778 -12.934 1.00 94.62 179 ASP A CA 1
ATOM 1295 C C . ASP A 1 179 ? -0.441 -4.426 -12.437 1.00 94.62 179 ASP A C 1
ATOM 1297 O O . ASP A 1 179 ? 0.160 -3.391 -12.725 1.00 94.62 179 ASP A O 1
ATOM 1301 N N . TRP A 1 180 ? -1.534 -4.420 -11.667 1.00 97.75 180 TRP A N 1
ATOM 1302 C CA . TRP A 1 180 ? -2.019 -3.213 -11.007 1.00 97.75 180 TRP A CA 1
ATOM 1303 C C . TRP A 1 180 ? -1.122 -2.821 -9.836 1.00 97.75 180 TRP A C 1
ATOM 1305 O O . TRP A 1 180 ? -0.761 -3.647 -8.991 1.00 97.75 180 TRP A O 1
ATOM 1315 N N . ILE A 1 181 ? -0.839 -1.524 -9.744 1.00 98.31 181 ILE A N 1
ATOM 1316 C CA . ILE A 1 181 ? -0.172 -0.900 -8.605 1.00 98.31 181 ILE A CA 1
ATOM 1317 C C . ILE A 1 181 ? -1.154 0.067 -7.959 1.00 98.31 181 ILE A C 1
ATOM 1319 O O . ILE A 1 181 ? -1.467 1.116 -8.519 1.00 98.31 181 ILE A O 1
ATOM 1323 N N . PHE A 1 182 ? -1.651 -0.287 -6.774 1.00 98.56 182 PHE A N 1
ATOM 1324 C CA . PHE A 1 182 ? -2.552 0.583 -6.025 1.00 98.56 182 PHE A CA 1
ATOM 1325 C C . PHE A 1 182 ? -1.822 1.843 -5.554 1.00 98.56 182 PHE A C 1
ATOM 1327 O O . PHE A 1 182 ? -0.717 1.754 -5.018 1.00 98.56 182 PHE A O 1
ATOM 1334 N N . THR A 1 183 ? -2.466 3.001 -5.672 1.00 98.69 183 THR A N 1
ATOM 1335 C CA . THR A 1 183 ? -1.933 4.317 -5.280 1.00 98.69 183 THR A CA 1
ATOM 1336 C C . THR A 1 183 ? -2.730 4.965 -4.152 1.00 98.69 183 THR A C 1
ATOM 1338 O O . THR A 1 183 ? -2.151 5.680 -3.335 1.00 98.69 183 THR A O 1
ATOM 1341 N N . ALA A 1 184 ? -4.029 4.670 -4.037 1.00 98.75 184 ALA A N 1
ATOM 1342 C CA . ALA A 1 184 ? -4.865 5.132 -2.932 1.00 98.75 184 ALA A CA 1
ATOM 1343 C C . ALA A 1 184 ? -6.007 4.156 -2.617 1.00 98.75 184 ALA A C 1
ATOM 1345 O O . ALA A 1 184 ? -6.423 3.363 -3.459 1.00 98.75 184 ALA A O 1
ATOM 1346 N N . ALA A 1 185 ? -6.542 4.252 -1.404 1.00 98.81 185 ALA A N 1
ATOM 1347 C CA . ALA A 1 185 ? -7.763 3.585 -0.983 1.00 98.81 185 ALA A CA 1
ATOM 1348 C C . ALA A 1 185 ? -8.727 4.593 -0.368 1.00 98.81 185 ALA A C 1
ATOM 1350 O O . ALA A 1 185 ? -8.323 5.529 0.329 1.00 98.81 185 ALA A O 1
ATOM 1351 N N . GLU A 1 186 ? -10.008 4.354 -0.588 1.00 98.88 186 GLU A N 1
ATOM 1352 C CA . GLU A 1 186 ? -11.088 5.015 0.118 1.00 98.88 186 GLU A CA 1
ATOM 1353 C C . GLU A 1 186 ? -11.708 4.031 1.093 1.00 98.88 186 GLU A C 1
ATOM 1355 O O . GLU A 1 186 ? -12.183 2.971 0.684 1.00 98.88 186 GLU A O 1
ATOM 1360 N N . LEU A 1 187 ? -11.700 4.377 2.376 1.00 98.88 187 LEU A N 1
ATOM 1361 C CA . LEU A 1 187 ? -12.164 3.517 3.454 1.00 98.88 187 LEU A CA 1
ATOM 1362 C C . LEU A 1 187 ? -13.341 4.181 4.168 1.00 98.88 187 LEU A C 1
ATOM 1364 O O . LEU A 1 187 ? -13.270 5.349 4.550 1.00 98.88 187 LEU A O 1
ATOM 1368 N N . GLN A 1 188 ? -14.417 3.435 4.365 1.00 98.81 188 GLN A N 1
ATOM 1369 C CA . GLN A 1 188 ? -15.594 3.850 5.103 1.00 98.81 188 GLN A CA 1
ATOM 1370 C C . GLN A 1 188 ? -15.423 3.500 6.580 1.00 98.81 188 GLN A C 1
ATOM 1372 O O . GLN A 1 188 ? -15.301 2.333 6.941 1.00 98.81 188 GLN A O 1
ATOM 1377 N N . GLY A 1 189 ? -15.460 4.516 7.436 1.00 98.56 189 GLY A N 1
ATOM 1378 C CA . GLY A 1 189 ? -15.660 4.336 8.868 1.00 98.56 189 GLY A CA 1
ATOM 1379 C C . GLY A 1 189 ? -17.031 4.835 9.317 1.00 98.56 189 GLY A C 1
ATOM 1380 O O . GLY A 1 189 ? -17.915 5.155 8.517 1.00 98.56 189 GLY A O 1
ATOM 1381 N N . GLN A 1 190 ? -17.189 4.965 10.624 1.00 98.50 190 GLN A N 1
ATOM 1382 C CA . GLN A 1 190 ? -18.390 5.490 11.269 1.00 98.50 190 GLN A CA 1
ATOM 1383 C C . GLN A 1 190 ? -18.014 6.525 12.319 1.00 98.50 190 GLN A C 1
ATOM 1385 O O . GLN A 1 190 ? -16.931 6.465 12.894 1.00 98.50 190 GLN A O 1
ATOM 1390 N N . LYS A 1 191 ? -18.901 7.485 12.575 1.00 98.69 191 LYS A N 1
ATOM 1391 C CA . LYS A 1 191 ? -18.666 8.477 13.623 1.00 98.69 191 LYS A CA 1
ATOM 1392 C C . LYS A 1 191 ? -18.663 7.777 14.979 1.00 98.69 191 LYS A C 1
ATOM 1394 O O . LYS A 1 191 ? -19.611 7.063 15.289 1.00 98.69 191 LYS A O 1
ATOM 1399 N N . ASP A 1 192 ? -17.634 8.016 15.779 1.00 98.69 192 ASP A N 1
ATOM 1400 C CA . ASP A 1 192 ? -17.540 7.493 17.139 1.00 98.69 192 ASP A CA 1
ATOM 1401 C C . ASP A 1 192 ? -16.669 8.406 18.020 1.00 98.69 192 ASP A C 1
ATOM 1403 O O . ASP A 1 192 ? -15.986 9.311 17.533 1.00 98.69 192 ASP A O 1
ATOM 1407 N N . ASP A 1 193 ? -16.706 8.188 19.329 1.00 98.62 193 ASP A N 1
ATOM 1408 C CA . ASP A 1 193 ? -15.874 8.886 20.298 1.00 98.62 193 ASP A CA 1
ATOM 1409 C C . ASP A 1 193 ? -14.388 8.488 20.142 1.00 98.62 193 ASP A C 1
ATOM 1411 O O . ASP A 1 193 ? -14.037 7.311 20.296 1.00 98.62 193 ASP A O 1
ATOM 1415 N N . PRO A 1 194 ? -13.474 9.451 19.902 1.00 98.75 194 PRO A N 1
ATOM 1416 C CA . PRO A 1 194 ? -12.035 9.204 19.861 1.00 98.75 194 PRO A CA 1
ATOM 1417 C C . PRO A 1 194 ? -11.483 8.424 21.059 1.00 98.75 194 PRO A C 1
ATOM 1419 O O . PRO A 1 194 ? -10.522 7.664 20.885 1.00 98.75 194 PRO A O 1
ATOM 1422 N N . ALA A 1 195 ? -12.030 8.606 22.268 1.00 98.69 195 ALA A N 1
ATOM 1423 C CA . ALA A 1 195 ? -11.558 7.890 23.452 1.00 98.69 195 ALA A CA 1
ATOM 1424 C C . ALA A 1 195 ? -11.988 6.415 23.439 1.00 98.69 195 ALA A C 1
ATOM 1426 O O . ALA A 1 195 ? -11.154 5.545 23.712 1.00 98.69 195 ALA A O 1
ATOM 1427 N N . ALA A 1 196 ? -13.227 6.122 23.036 1.00 98.69 196 ALA A N 1
ATOM 1428 C CA . ALA A 1 196 ? -13.707 4.758 22.817 1.00 98.69 196 ALA A CA 1
ATOM 1429 C C . ALA A 1 196 ? -12.893 4.021 21.736 1.00 98.69 196 ALA A C 1
ATOM 1431 O O . ALA A 1 196 ? -12.419 2.907 21.972 1.00 98.69 196 ALA A O 1
ATOM 1432 N N . ILE A 1 197 ? -12.626 4.667 20.594 1.00 98.75 197 ILE A N 1
ATOM 1433 C CA . ILE A 1 197 ? -11.779 4.105 19.524 1.00 98.75 197 ILE A CA 1
ATOM 1434 C C . ILE A 1 197 ? -10.379 3.775 20.069 1.00 98.75 197 ILE A C 1
ATOM 1436 O O . ILE A 1 197 ? -9.843 2.687 19.847 1.00 98.75 197 ILE A O 1
ATOM 1440 N N . LYS A 1 198 ? -9.781 4.696 20.836 1.00 98.69 198 LYS A N 1
ATOM 1441 C CA . LYS A 1 198 ? -8.456 4.500 21.442 1.00 98.69 198 LYS A CA 1
ATOM 1442 C C . LYS A 1 198 ? -8.429 3.321 22.419 1.00 98.69 198 LYS A C 1
ATOM 1444 O O . LYS A 1 198 ? -7.417 2.618 22.471 1.00 98.69 198 LYS A O 1
ATOM 1449 N N . ALA A 1 199 ? -9.500 3.102 23.183 1.00 98.56 199 ALA A N 1
ATOM 1450 C CA . ALA A 1 199 ? -9.623 1.950 24.072 1.00 98.56 199 ALA A CA 1
ATOM 1451 C C . ALA A 1 199 ? -9.624 0.632 23.279 1.00 98.56 199 ALA A C 1
ATOM 1453 O O . ALA A 1 199 ? -8.775 -0.220 23.541 1.00 98.56 199 ALA A O 1
ATOM 1454 N N . ARG A 1 200 ? -10.448 0.526 22.226 1.00 98.44 200 ARG A N 1
ATOM 1455 C CA . ARG A 1 200 ? -10.480 -0.653 21.336 1.00 98.44 200 ARG A CA 1
ATOM 1456 C C . ARG A 1 200 ? -9.131 -0.916 20.659 1.00 98.44 200 ARG A C 1
ATOM 1458 O O . ARG A 1 200 ? -8.650 -2.045 20.630 1.00 98.44 200 ARG A O 1
ATOM 1465 N N . MET A 1 201 ? -8.441 0.128 20.189 1.00 98.44 201 MET A N 1
ATOM 1466 C CA . MET A 1 201 ? -7.081 -0.018 19.646 1.00 98.44 201 MET A CA 1
ATOM 1467 C C . MET A 1 201 ? -6.085 -0.545 20.689 1.00 98.44 201 MET A C 1
ATOM 1469 O O . MET A 1 201 ? -5.207 -1.339 20.355 1.00 98.44 201 MET A O 1
ATOM 1473 N N . LYS A 1 202 ? -6.190 -0.110 21.953 1.00 97.94 202 LYS A N 1
ATOM 1474 C CA . LYS A 1 202 ? -5.319 -0.590 23.036 1.00 97.94 202 LYS A CA 1
ATOM 1475 C C . LYS A 1 202 ? -5.546 -2.076 23.312 1.00 97.94 202 LYS A C 1
ATOM 1477 O O . LYS A 1 202 ? -4.569 -2.795 23.504 1.00 97.94 202 LYS A O 1
ATOM 1482 N N . GLU A 1 203 ? -6.797 -2.525 23.299 1.00 97.25 203 GLU A N 1
ATOM 1483 C CA . GLU A 1 203 ? -7.160 -3.941 23.442 1.00 97.25 203 GLU A CA 1
ATOM 1484 C C . GLU A 1 203 ? -6.564 -4.784 22.311 1.00 97.25 203 GLU A C 1
ATOM 1486 O O . GLU A 1 203 ? -5.923 -5.800 22.576 1.00 97.25 203 GLU A O 1
ATOM 1491 N N . ILE A 1 204 ? -6.670 -4.315 21.063 1.00 96.75 204 ILE A N 1
ATOM 1492 C CA . ILE A 1 204 ? -6.062 -4.967 19.895 1.00 96.75 204 ILE A CA 1
ATOM 1493 C C . ILE A 1 204 ? -4.540 -5.083 20.050 1.00 96.75 204 ILE A C 1
ATOM 1495 O O . ILE A 1 204 ? -3.979 -6.162 19.859 1.00 96.75 204 ILE A O 1
ATOM 1499 N N . ILE A 1 205 ? -3.857 -3.996 20.427 1.00 94.94 205 ILE A N 1
ATOM 1500 C CA . ILE A 1 205 ? -2.397 -4.000 20.617 1.00 94.94 205 ILE A CA 1
ATOM 1501 C C . ILE A 1 205 ? -1.991 -4.971 21.733 1.00 94.94 205 ILE A C 1
ATOM 1503 O O . ILE A 1 205 ? -1.021 -5.712 21.565 1.00 94.94 205 ILE A O 1
ATOM 1507 N N . ALA A 1 206 ? -2.716 -4.976 22.857 1.00 93.94 206 ALA A N 1
ATOM 1508 C CA . ALA A 1 206 ? -2.450 -5.879 23.974 1.00 93.94 206 ALA A CA 1
ATOM 1509 C C . ALA A 1 206 ? -2.631 -7.344 23.549 1.00 93.94 206 ALA A C 1
ATOM 1511 O O . ALA A 1 206 ? -1.692 -8.130 23.653 1.00 93.94 206 ALA A O 1
ATOM 1512 N N . SER A 1 207 ? -3.777 -7.669 22.944 1.00 92.69 207 SER A N 1
ATOM 1513 C CA . SER A 1 207 ? -4.078 -9.006 22.425 1.00 92.69 207 SER A CA 1
ATOM 1514 C C . SER A 1 207 ? -3.034 -9.483 21.411 1.00 92.69 207 SER A C 1
ATOM 1516 O O . SER A 1 207 ? -2.545 -10.609 21.506 1.00 92.69 207 SER A O 1
ATOM 1518 N N . ARG A 1 208 ? -2.629 -8.621 20.466 1.00 89.75 208 ARG A N 1
ATOM 1519 C CA . ARG A 1 208 ? -1.563 -8.932 19.501 1.00 89.75 208 ARG A CA 1
ATOM 1520 C C . ARG A 1 208 ? -0.253 -9.239 20.210 1.00 89.75 208 ARG A C 1
ATOM 1522 O O . ARG A 1 208 ? 0.434 -10.186 19.843 1.00 89.75 208 ARG A O 1
ATOM 1529 N N . GLY A 1 209 ? 0.104 -8.418 21.193 1.00 86.25 209 GLY A N 1
ATOM 1530 C CA . GLY A 1 209 ? 1.318 -8.602 21.965 1.00 86.25 209 GLY A CA 1
ATOM 1531 C C . GLY A 1 209 ? 1.330 -9.938 22.700 1.00 86.25 209 GLY A C 1
ATOM 1532 O O . GLY A 1 209 ? 2.387 -10.552 22.808 1.00 86.25 209 GLY A O 1
ATOM 1533 N N . ASP A 1 210 ? 0.209 -10.366 23.265 1.00 85.75 210 ASP A N 1
ATOM 1534 C CA . ASP A 1 210 ? 0.138 -11.614 24.032 1.00 85.75 210 ASP A CA 1
ATOM 1535 C C . ASP A 1 210 ? 0.161 -12.849 23.117 1.00 85.75 210 ASP A C 1
ATOM 1537 O O . ASP A 1 210 ? 0.730 -13.875 23.481 1.00 85.75 210 ASP A O 1
ATOM 1541 N N . ALA A 1 211 ? -0.397 -12.735 21.908 1.00 83.19 211 ALA A N 1
ATOM 1542 C CA . ALA A 1 211 ? -0.523 -13.841 20.961 1.00 83.19 211 ALA A CA 1
ATOM 1543 C C . ALA A 1 211 ? 0.642 -13.983 19.962 1.00 83.19 211 ALA A C 1
ATOM 1545 O O . ALA A 1 211 ? 0.775 -15.037 19.340 1.00 83.19 211 ALA A O 1
ATOM 1546 N N . GLN A 1 212 ? 1.453 -12.942 19.741 1.00 85.44 212 GLN A N 1
ATOM 1547 C CA . GLN A 1 212 ? 2.481 -12.929 18.690 1.00 85.44 212 GLN A CA 1
ATOM 1548 C C . GLN A 1 212 ? 3.879 -12.574 19.220 1.00 85.44 212 GLN A C 1
ATOM 1550 O O . GLN A 1 212 ? 4.002 -11.812 20.183 1.00 85.44 212 GLN A O 1
ATOM 1555 N N . PRO A 1 213 ? 4.958 -13.065 18.572 1.00 81.62 213 PRO A N 1
ATOM 1556 C CA . PRO A 1 213 ? 6.326 -12.745 18.970 1.00 81.62 213 PRO A CA 1
ATOM 1557 C C . PRO A 1 213 ? 6.590 -11.233 19.002 1.00 81.62 213 PRO A C 1
ATOM 1559 O O . PRO A 1 213 ? 6.299 -10.515 18.042 1.00 81.62 213 PRO A O 1
ATOM 1562 N N . ARG A 1 214 ? 7.187 -10.748 20.097 1.00 78.25 214 ARG A N 1
ATOM 1563 C CA . ARG A 1 214 ? 7.613 -9.348 20.257 1.00 78.25 214 ARG A CA 1
ATOM 1564 C C . ARG A 1 214 ? 9.126 -9.231 20.125 1.00 78.25 214 ARG A C 1
ATOM 1566 O O . ARG A 1 214 ? 9.859 -10.110 20.561 1.00 78.25 214 ARG A O 1
ATOM 1573 N N . GLY A 1 215 ? 9.591 -8.119 19.557 1.00 78.94 215 GLY A N 1
ATOM 1574 C CA . GLY A 1 215 ? 11.022 -7.796 19.485 1.00 78.94 215 GLY A CA 1
ATOM 1575 C C . GLY A 1 215 ? 11.843 -8.670 18.529 1.00 78.94 215 GLY A C 1
ATOM 1576 O O . GLY A 1 215 ? 13.058 -8.516 18.470 1.00 78.94 215 GLY A O 1
ATOM 1577 N N . VAL A 1 216 ? 11.196 -9.552 17.762 1.00 84.88 216 VAL A N 1
ATOM 1578 C CA . VAL A 1 216 ? 11.834 -10.418 16.764 1.00 84.88 216 VAL A CA 1
ATOM 1579 C C . VAL A 1 216 ? 11.257 -10.161 15.374 1.00 84.88 216 VAL A C 1
ATOM 1581 O O . VAL A 1 216 ? 10.104 -9.756 15.222 1.00 84.88 216 VAL A O 1
ATOM 1584 N N . ARG A 1 217 ? 12.077 -10.390 14.347 1.00 85.31 217 ARG A N 1
ATOM 1585 C CA . ARG A 1 217 ? 11.711 -10.210 12.938 1.00 85.31 217 ARG A CA 1
ATOM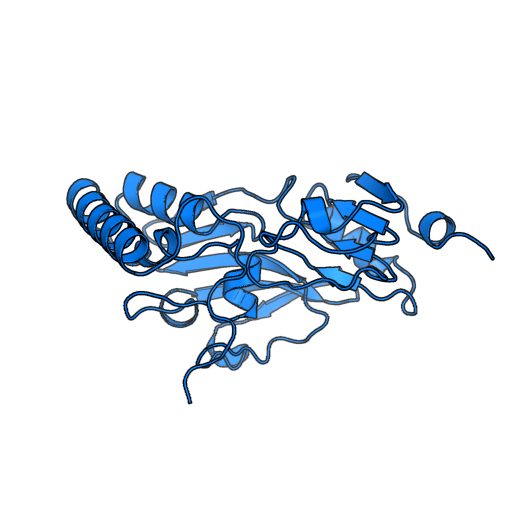 1586 C C . ARG A 1 217 ? 10.876 -11.391 12.442 1.00 85.31 217 ARG A C 1
ATOM 1588 O O . ARG A 1 217 ? 11.337 -12.526 12.492 1.00 85.31 217 ARG A O 1
ATOM 1595 N N . THR A 1 218 ? 9.659 -11.128 11.962 1.00 86.31 218 THR A N 1
ATOM 1596 C CA . THR A 1 218 ? 8.737 -12.143 11.416 1.00 86.31 218 THR A CA 1
ATOM 1597 C C . THR A 1 218 ? 7.954 -11.569 10.234 1.00 86.31 218 THR A C 1
ATOM 1599 O O . THR A 1 218 ? 7.804 -10.352 10.138 1.00 86.31 218 THR A O 1
ATOM 1602 N N . GLY A 1 219 ? 7.428 -12.429 9.360 1.00 81.56 219 GLY A N 1
ATOM 1603 C CA . GLY A 1 219 ? 6.520 -12.049 8.270 1.00 81.56 219 GLY A CA 1
ATOM 1604 C C . GLY A 1 219 ? 5.039 -12.306 8.568 1.00 81.56 219 GLY A C 1
ATOM 1605 O O . GLY A 1 219 ? 4.258 -12.493 7.643 1.00 81.56 219 GLY A O 1
ATOM 1606 N N . GLY A 1 220 ? 4.658 -12.405 9.846 1.00 85.88 220 GLY A N 1
ATOM 1607 C CA . GLY A 1 220 ? 3.319 -12.851 10.243 1.00 85.88 220 GLY A CA 1
ATOM 1608 C C . GLY A 1 220 ? 3.135 -14.371 10.154 1.00 85.88 220 GLY A C 1
ATOM 1609 O O . GLY A 1 220 ? 4.097 -15.131 10.277 1.00 85.88 220 GLY A O 1
ATOM 1610 N N . SER A 1 221 ? 1.885 -14.818 9.999 1.00 85.56 221 SER A N 1
ATOM 1611 C CA . SER A 1 221 ? 1.546 -16.244 9.913 1.00 85.56 221 SER A CA 1
ATOM 1612 C C . SER A 1 221 ? 2.109 -16.875 8.640 1.00 85.56 221 SER A C 1
ATOM 1614 O O . SER A 1 221 ? 1.807 -16.425 7.540 1.00 85.56 221 SER A O 1
ATOM 1616 N N . THR A 1 222 ? 2.891 -17.948 8.786 1.00 88.25 222 THR A N 1
ATOM 1617 C CA . THR A 1 222 ? 3.516 -18.652 7.652 1.00 88.25 222 THR A CA 1
ATOM 1618 C C . THR A 1 222 ? 2.513 -19.433 6.803 1.00 88.25 222 THR A C 1
ATOM 1620 O O . THR A 1 222 ? 2.701 -19.554 5.596 1.00 88.25 222 THR A O 1
ATOM 1623 N N . PHE A 1 223 ? 1.452 -19.956 7.421 1.00 89.00 223 PHE A N 1
ATOM 1624 C CA . PHE A 1 223 ? 0.434 -20.765 6.755 1.00 89.00 223 PHE A CA 1
ATOM 1625 C C . PHE A 1 223 ? -0.935 -20.092 6.851 1.00 89.00 223 PHE A C 1
ATOM 1627 O O . PHE A 1 223 ? -1.254 -19.462 7.863 1.00 89.00 223 PHE A O 1
ATOM 1634 N N . ALA A 1 224 ? -1.735 -20.234 5.793 1.00 84.81 224 ALA A N 1
ATOM 1635 C CA . ALA A 1 224 ? -3.154 -19.912 5.841 1.00 84.81 224 ALA A CA 1
ATOM 1636 C C . ALA A 1 224 ? -3.884 -20.917 6.742 1.00 84.81 224 ALA A C 1
ATOM 1638 O O . ALA A 1 224 ? -3.452 -22.064 6.879 1.00 84.81 224 ALA A O 1
ATOM 1639 N N . ASN A 1 225 ? -4.991 -20.483 7.342 1.00 83.25 225 ASN A N 1
ATOM 1640 C CA . ASN A 1 225 ? -5.875 -21.409 8.037 1.00 83.25 225 ASN A CA 1
ATOM 1641 C C . ASN A 1 225 ? -6.536 -22.347 7.006 1.00 83.25 225 ASN A C 1
ATOM 1643 O O . ASN A 1 225 ? -6.881 -21.861 5.924 1.00 83.25 225 ASN A O 1
ATOM 1647 N N . PRO A 1 226 ? -6.665 -23.650 7.315 1.00 69.19 226 PRO A N 1
ATOM 1648 C CA . PRO A 1 226 ? -7.300 -24.625 6.432 1.00 69.19 226 PRO A CA 1
ATOM 1649 C C . PRO A 1 226 ? -8.798 -24.366 6.246 1.00 69.19 226 PRO A C 1
ATOM 1651 O O . PRO A 1 226 ? -9.42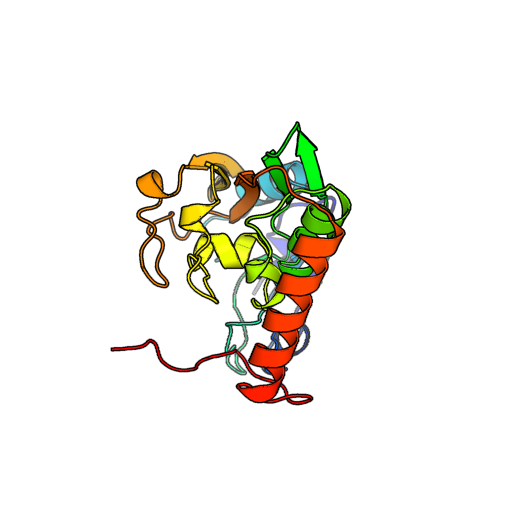3 -23.778 7.161 1.00 69.19 226 PRO A O 1
#

Sequence (226 aa):
MTSIHDRLPDVRGSYTANDPMARHTWFGVGGPAEVLFSPLDTADLAEFLAACPRDIPLFAVGAGSNLLVRDGGVSGVVIKLGTHMKAIRHDGTRIIAETGASDADVARYAQKAGIGGLEFLIGIPGTIGGGLRMNAGAYGSEFKDVTIVAHGLDRSGKPVSATPAAMGMAYRHSEAPADWIFTAAELQGQKDDPAAIKARMKEIIASRGDAQPRGVRTGGSTFANP

Secondary structure (DSSP, 8-state):
---GGGGSPP-SSEEEEEEEGGGTSTT----EEEEEEE-SSHHHHHHHHHHS-TTS-EEEESS-TT----TT-EEEEEEEGGGT---EEEETTEEEEETTSBHHHHHHHHHHTTEES-GGGGG--SBHHHHHHHT-EETTEEHHHHEEEEEEE-TTS-EEEE-TTTTT-BTTB--S-TT-EEEEEEEE-EE--HHHHHHHHHHHHHHHHHHS--SS---S-SS---

Foldseek 3Di:
DDQLVVQFDDFPWDKDAFCACLVQALQSHAGGDRIETEHQALVRVLVRLQRRDPPFDEAEGASNLQDDHDNVHHGGYYYYDLPHLFDWDDDALKIKGWQNHQLLNNLLVCLVVQFDPSLQSVLDGTGNQVQLAQQDGDDPDGCLVWWQKWWWAASNSDIDMDHQVRQVDDHRHTVPDPRTGTTMTITGTDGHHSVVSVVSSVVSVVVSPVVDDPPHRHSPDPDDDD

Radius of gyration: 17.7 Å; Cα contacts (8 Å, |Δi|>4): 520; chains: 1; bounding box: 44×38×45 Å

pLDDT: mean 95.68, std 5.71, range [54.22, 98.88]